Protein AF-A0AAE4RHX4-F1 (afdb_monomer_lite)

Organism: Mycobacterium intracellulare (NCBI:txid1767)

Structure (mmCIF, N/CA/C/O backbone):
data_AF-A0AAE4RHX4-F1
#
_entry.id   AF-A0AAE4RHX4-F1
#
loop_
_atom_site.group_PDB
_atom_site.id
_atom_site.type_symbol
_atom_site.label_atom_id
_atom_site.label_alt_id
_atom_site.label_comp_id
_atom_site.label_asym_id
_atom_site.label_entity_id
_atom_site.label_seq_id
_atom_site.pdbx_PDB_ins_code
_atom_site.Cartn_x
_atom_site.Cartn_y
_atom_site.Cartn_z
_atom_site.occupancy
_atom_site.B_iso_or_equiv
_atom_site.auth_seq_id
_atom_site.auth_comp_id
_atom_site.auth_asym_id
_atom_site.auth_atom_id
_atom_site.pdbx_PDB_model_num
ATOM 1 N N . MET A 1 1 ? 10.455 -14.412 -12.550 1.00 89.88 1 MET A N 1
ATOM 2 C CA . MET A 1 1 ? 9.022 -14.487 -12.821 1.00 89.88 1 MET A CA 1
ATOM 3 C C . MET A 1 1 ? 8.849 -15.825 -13.467 1.00 89.88 1 MET A C 1
ATOM 5 O O . MET A 1 1 ? 9.542 -16.100 -14.440 1.00 89.88 1 MET A O 1
ATOM 9 N N . ASP A 1 2 ? 8.057 -16.692 -12.857 1.00 90.12 2 ASP A N 1
ATOM 10 C CA . ASP A 1 2 ? 7.826 -18.025 -13.398 1.00 90.12 2 ASP A CA 1
ATOM 11 C C . ASP A 1 2 ? 6.812 -17.895 -14.544 1.00 90.12 2 ASP A C 1
ATOM 13 O O . ASP A 1 2 ? 5.602 -17.894 -14.331 1.00 90.12 2 ASP A O 1
ATOM 17 N N . VAL A 1 3 ? 7.331 -17.620 -15.746 1.00 91.56 3 VAL A N 1
ATOM 18 C CA . VAL A 1 3 ? 6.532 -17.318 -16.946 1.00 91.56 3 VAL A CA 1
ATOM 19 C C . VAL A 1 3 ? 5.638 -18.505 -17.301 1.00 91.56 3 VAL A C 1
ATOM 21 O O . VAL A 1 3 ? 4.503 -18.311 -17.720 1.00 91.56 3 VAL A O 1
ATOM 24 N N . ASP A 1 4 ? 6.117 -19.728 -17.091 1.00 91.25 4 ASP A N 1
ATOM 25 C CA . ASP A 1 4 ? 5.349 -20.928 -17.406 1.00 91.25 4 ASP A CA 1
ATOM 26 C C . ASP A 1 4 ? 4.171 -21.099 -16.443 1.00 91.25 4 ASP A C 1
ATOM 28 O O . ASP A 1 4 ? 3.058 -21.346 -16.899 1.00 91.25 4 ASP A O 1
ATOM 32 N N . LYS A 1 5 ? 4.355 -20.841 -15.139 1.00 90.31 5 LYS A N 1
ATOM 33 C CA . LYS A 1 5 ? 3.232 -20.850 -14.182 1.00 90.31 5 LYS A CA 1
ATOM 34 C C . LYS A 1 5 ? 2.193 -19.761 -14.434 1.00 90.31 5 LYS A C 1
ATOM 36 O O . LYS A 1 5 ? 1.022 -19.969 -14.143 1.00 90.31 5 LYS A O 1
ATOM 41 N N . LEU A 1 6 ? 2.611 -18.594 -14.924 1.00 94.00 6 LEU A N 1
ATOM 42 C CA . LEU A 1 6 ? 1.705 -17.464 -15.152 1.00 94.00 6 LEU A CA 1
ATOM 43 C C . LEU A 1 6 ? 1.004 -17.503 -16.515 1.00 94.00 6 LEU A C 1
ATOM 45 O O . LEU A 1 6 ? 0.088 -16.711 -16.730 1.00 94.00 6 LEU A O 1
ATOM 49 N N . ARG A 1 7 ? 1.414 -18.394 -17.426 1.00 93.12 7 ARG A N 1
ATOM 50 C CA . ARG A 1 7 ? 0.846 -18.488 -18.778 1.00 93.12 7 ARG A CA 1
ATOM 51 C C . ARG A 1 7 ? -0.637 -18.842 -18.772 1.00 93.12 7 ARG A C 1
ATOM 53 O O . ARG A 1 7 ? -1.387 -18.258 -19.544 1.00 93.12 7 ARG A O 1
ATOM 60 N N . ASP A 1 8 ? -1.029 -19.721 -17.857 1.00 92.62 8 ASP A N 1
ATOM 61 C CA . ASP A 1 8 ? -2.404 -20.198 -17.695 1.00 92.62 8 ASP A CA 1
ATOM 62 C C . ASP A 1 8 ? -3.057 -19.626 -16.422 1.00 92.62 8 ASP A C 1
ATOM 64 O O . ASP A 1 8 ? -3.921 -20.258 -15.811 1.00 92.62 8 ASP A O 1
ATOM 68 N N . SER A 1 9 ? -2.614 -18.442 -15.973 1.00 94.19 9 SER A N 1
ATOM 69 C CA . SER A 1 9 ? -3.190 -17.789 -14.793 1.00 94.19 9 SER A CA 1
ATOM 70 C C . SER A 1 9 ? -4.689 -17.514 -15.002 1.00 94.19 9 SER A C 1
ATOM 72 O O . SER A 1 9 ? -5.062 -16.924 -16.014 1.00 94.19 9 SER A O 1
ATOM 74 N N . PRO A 1 10 ? -5.570 -17.873 -14.050 1.00 92.75 10 PRO A N 1
ATOM 75 C CA . PRO A 1 10 ? -7.007 -17.610 -14.161 1.00 92.75 10 PRO A CA 1
ATOM 76 C C . PRO A 1 10 ? -7.404 -16.178 -13.764 1.00 92.75 10 PRO A C 1
ATOM 78 O O . PRO A 1 10 ? -8.591 -15.862 -13.747 1.00 92.75 10 PRO A O 1
ATOM 81 N N . ILE A 1 11 ? -6.438 -15.350 -13.353 1.00 94.38 11 ILE A N 1
ATOM 82 C CA . ILE A 1 11 ? -6.654 -14.016 -12.764 1.00 94.38 11 ILE A CA 1
ATOM 83 C C . ILE A 1 11 ? -5.756 -12.947 -13.403 1.00 94.38 11 ILE A C 1
ATOM 85 O O . ILE A 1 11 ? -5.398 -11.941 -12.782 1.00 94.38 11 ILE A O 1
ATOM 89 N N . GLY A 1 12 ? -5.314 -13.189 -14.631 1.00 96.19 12 GLY A N 1
ATOM 90 C CA . GLY A 1 12 ? -4.501 -12.263 -15.401 1.00 96.19 12 GLY A CA 1
ATOM 91 C C . GLY A 1 12 ? -3.768 -12.956 -16.533 1.00 96.19 12 GLY A C 1
ATOM 92 O O . GLY A 1 12 ? -3.877 -14.159 -16.740 1.00 96.19 12 GLY A O 1
ATOM 93 N N . GLN A 1 13 ? -2.991 -12.178 -17.270 1.00 97.38 13 GLN A N 1
ATOM 94 C CA . GLN A 1 13 ? -2.371 -12.628 -18.507 1.00 97.38 13 GLN A CA 1
ATOM 95 C C . GLN A 1 13 ? -0.949 -12.105 -18.650 1.00 97.38 13 GLN A C 1
ATOM 97 O O . GLN A 1 13 ? -0.607 -11.010 -18.196 1.00 97.38 13 GLN A O 1
ATOM 102 N N . LEU A 1 14 ? -0.122 -12.883 -19.341 1.00 97.88 14 LEU A N 1
ATOM 103 C CA . LEU A 1 14 ? 1.190 -12.436 -19.776 1.00 97.88 14 LEU A CA 1
ATOM 104 C C . LEU A 1 14 ? 1.073 -11.650 -21.078 1.00 97.88 14 LEU A C 1
ATOM 106 O O . LEU A 1 14 ? 0.465 -12.104 -22.044 1.00 97.88 14 LEU A O 1
ATOM 110 N N . VAL A 1 15 ? 1.712 -10.486 -21.117 1.00 97.50 15 VAL A N 1
ATOM 111 C CA . VAL A 1 15 ? 1.808 -9.650 -22.313 1.00 97.50 15 VAL A CA 1
ATOM 112 C C . VAL A 1 15 ? 3.273 -9.501 -22.714 1.00 97.50 15 VAL A C 1
ATOM 114 O O . VAL A 1 15 ? 4.114 -9.270 -21.840 1.00 97.50 15 VAL A O 1
ATOM 117 N N . PRO A 1 16 ? 3.615 -9.643 -24.006 1.00 96.94 16 PRO A N 1
ATOM 118 C CA . PRO A 1 16 ? 4.981 -9.435 -24.455 1.00 96.94 16 PRO A CA 1
ATOM 119 C C . PRO A 1 16 ? 5.375 -7.966 -24.273 1.00 96.94 16 PRO A C 1
ATOM 121 O O . PRO A 1 16 ? 4.577 -7.055 -24.515 1.00 96.94 16 PRO A O 1
ATOM 124 N N . ILE A 1 17 ? 6.614 -7.750 -23.848 1.00 96.38 17 ILE A N 1
ATOM 125 C CA . ILE A 1 17 ? 7.248 -6.441 -23.729 1.00 96.38 17 ILE A CA 1
ATOM 126 C C . ILE A 1 17 ? 8.641 -6.489 -24.345 1.00 96.38 17 ILE A C 1
ATOM 128 O O . ILE A 1 17 ? 9.333 -7.503 -24.266 1.00 96.38 17 ILE A O 1
ATOM 132 N N . SER A 1 18 ? 9.064 -5.361 -24.897 1.00 95.69 18 SER A N 1
ATOM 133 C CA . SER A 1 18 ? 10.407 -5.176 -25.429 1.00 95.69 18 SER A CA 1
ATOM 134 C C . SER A 1 18 ? 10.950 -3.820 -25.001 1.00 95.69 18 SER A C 1
ATOM 136 O O . SER A 1 18 ? 10.191 -2.861 -24.837 1.00 95.69 18 SER A O 1
ATOM 138 N N . GLY A 1 19 ? 12.263 -3.710 -24.852 1.00 93.31 19 GLY A N 1
ATOM 139 C CA . GLY A 1 19 ? 12.897 -2.435 -24.546 1.00 93.31 19 GLY A CA 1
ATOM 140 C C . GLY A 1 19 ? 14.410 -2.533 -24.472 1.00 93.31 19 GLY A C 1
ATOM 141 O O . GLY A 1 19 ? 14.994 -3.579 -24.729 1.00 93.31 19 GLY A O 1
ATOM 142 N N . TYR A 1 20 ? 15.045 -1.431 -24.085 1.00 92.69 20 TYR A N 1
ATOM 143 C CA . TYR A 1 20 ? 16.495 -1.345 -23.954 1.00 92.69 20 TYR A CA 1
ATOM 144 C C . TYR A 1 20 ? 16.899 -1.300 -22.481 1.00 92.69 20 TYR A C 1
ATOM 146 O O . TYR A 1 20 ? 16.402 -0.458 -21.731 1.00 92.69 20 TYR A O 1
ATOM 154 N N . ASP A 1 21 ? 17.805 -2.185 -22.068 1.00 89.75 21 ASP A N 1
ATOM 155 C CA . ASP A 1 21 ? 18.412 -2.156 -20.740 1.00 89.75 21 ASP A CA 1
ATOM 156 C C . ASP A 1 21 ? 19.727 -1.357 -20.788 1.00 89.75 21 ASP A C 1
ATOM 158 O O . ASP A 1 21 ? 20.749 -1.865 -21.269 1.00 89.75 21 ASP A O 1
ATOM 162 N N . PRO A 1 22 ? 19.756 -0.110 -20.279 1.00 88.19 22 PRO A N 1
ATOM 163 C CA . PRO A 1 22 ? 20.948 0.730 -20.350 1.00 88.19 22 PRO A CA 1
ATOM 164 C C . PRO A 1 22 ? 22.110 0.201 -19.500 1.00 88.19 22 PRO A C 1
ATOM 166 O O . PRO A 1 22 ? 23.256 0.562 -19.764 1.00 88.19 22 PRO A O 1
ATOM 169 N N . ARG A 1 23 ? 21.846 -0.667 -18.512 1.00 88.06 23 ARG A N 1
ATOM 170 C CA . ARG A 1 23 ? 22.878 -1.240 -17.631 1.00 88.06 23 ARG A CA 1
ATOM 171 C C . ARG A 1 23 ? 23.754 -2.239 -18.381 1.00 88.06 23 ARG A C 1
ATOM 173 O O . ARG A 1 23 ? 24.957 -2.296 -18.146 1.00 88.06 23 ARG A O 1
ATOM 180 N N . PHE A 1 24 ? 23.151 -2.984 -19.308 1.00 89.25 24 PHE A N 1
ATOM 181 C CA . PHE A 1 24 ? 23.820 -4.006 -20.123 1.00 89.25 24 PHE A CA 1
ATOM 182 C C . PHE A 1 24 ? 23.983 -3.609 -21.594 1.00 89.25 24 PHE A C 1
ATOM 184 O O . PHE A 1 24 ? 24.623 -4.334 -22.349 1.00 89.25 24 PHE A O 1
ATOM 191 N N . LYS A 1 25 ? 23.460 -2.440 -21.986 1.00 91.88 25 LYS A N 1
ATOM 192 C CA . LYS A 1 25 ? 23.485 -1.903 -23.354 1.00 91.88 25 LYS A CA 1
ATOM 193 C C . LYS A 1 25 ? 22.887 -2.857 -24.392 1.00 91.88 25 LYS A C 1
ATOM 195 O O . LYS A 1 25 ? 23.428 -3.021 -25.483 1.00 91.88 25 LYS A O 1
ATOM 200 N N . GLU A 1 26 ? 21.768 -3.484 -24.050 1.00 93.19 26 GLU A N 1
ATOM 201 C CA . GLU A 1 26 ? 21.142 -4.521 -24.870 1.00 93.19 26 GLU A CA 1
ATOM 202 C C . GLU A 1 26 ? 19.629 -4.344 -24.974 1.00 93.19 26 GLU A C 1
ATOM 204 O O . GLU A 1 26 ? 18.990 -3.779 -24.086 1.00 93.19 26 GLU A O 1
ATOM 209 N N . GLN A 1 27 ? 19.058 -4.841 -26.072 1.00 94.81 27 GLN A N 1
ATOM 210 C CA . GLN A 1 27 ? 17.613 -5.012 -26.181 1.00 94.81 27 GLN A CA 1
ATOM 211 C C . GLN A 1 27 ? 17.192 -6.246 -25.379 1.00 94.81 27 GLN A C 1
ATOM 213 O O . GLN A 1 27 ? 17.928 -7.232 -25.311 1.00 94.81 27 GLN A O 1
ATOM 218 N N . TYR A 1 28 ? 16.003 -6.195 -24.796 1.00 93.75 28 TYR A N 1
ATOM 219 C CA . TYR A 1 28 ? 15.353 -7.342 -24.186 1.00 93.75 28 TYR A CA 1
ATOM 220 C C . TYR A 1 28 ? 13.983 -7.556 -24.820 1.00 93.75 28 TYR A C 1
ATOM 222 O O . TYR A 1 28 ? 13.270 -6.595 -25.102 1.00 93.75 28 TYR A O 1
ATOM 230 N N . ASP A 1 29 ? 13.611 -8.826 -24.937 1.00 95.44 29 ASP A N 1
ATOM 231 C CA . ASP A 1 29 ? 12.248 -9.286 -25.168 1.00 95.44 29 ASP A CA 1
ATOM 232 C C . ASP A 1 29 ? 11.856 -10.157 -23.974 1.00 95.44 29 ASP A C 1
ATOM 234 O O . ASP A 1 29 ? 12.591 -11.069 -23.578 1.00 95.44 29 ASP A O 1
ATOM 238 N N . TYR A 1 30 ? 10.734 -9.839 -23.337 1.00 95.69 30 TYR A N 1
ATOM 239 C CA . TYR A 1 30 ? 10.270 -10.549 -22.150 1.00 95.69 30 TYR A CA 1
ATOM 240 C C . TYR A 1 30 ? 8.748 -10.456 -22.006 1.00 95.69 30 TYR A C 1
ATOM 242 O O . TYR A 1 30 ? 8.052 -10.006 -22.913 1.00 95.69 30 TYR A O 1
ATOM 250 N N . PHE A 1 31 ? 8.219 -10.880 -20.859 1.00 97.06 31 PHE A N 1
ATOM 251 C CA . PHE A 1 31 ? 6.802 -10.761 -20.535 1.00 97.06 31 PHE A CA 1
ATOM 252 C C . PHE A 1 31 ? 6.595 -9.867 -19.314 1.00 97.06 31 PHE A C 1
ATOM 254 O O . PHE A 1 31 ? 7.405 -9.862 -18.387 1.00 97.06 31 PHE A O 1
ATOM 261 N N . ALA A 1 32 ? 5.482 -9.144 -19.312 1.00 97.75 32 ALA A N 1
ATOM 262 C CA . ALA A 1 32 ? 4.896 -8.514 -18.138 1.00 97.75 32 ALA A CA 1
ATOM 263 C C . ALA A 1 32 ? 3.597 -9.236 -17.773 1.00 97.75 32 ALA A C 1
ATOM 265 O O . ALA A 1 32 ? 2.929 -9.784 -18.648 1.00 97.75 32 ALA A O 1
ATOM 266 N N . TYR A 1 33 ? 3.224 -9.223 -16.499 1.00 98.38 33 TYR A N 1
ATOM 267 C CA . TYR A 1 33 ? 1.948 -9.755 -16.039 1.00 98.38 33 TYR A CA 1
ATOM 268 C C . TYR A 1 33 ? 0.929 -8.626 -15.880 1.00 98.38 33 TYR A C 1
ATOM 270 O O . TYR A 1 33 ? 1.203 -7.622 -15.221 1.00 98.38 33 TYR A O 1
ATOM 278 N N . VAL A 1 34 ? -0.248 -8.794 -16.476 1.00 98.38 34 VAL A N 1
ATOM 279 C CA . VAL A 1 34 ? -1.379 -7.872 -16.365 1.00 98.38 34 VAL A CA 1
ATOM 280 C C . VAL A 1 34 ? -2.500 -8.588 -15.618 1.00 98.38 34 VAL A C 1
ATOM 282 O O . VAL A 1 34 ? -3.065 -9.527 -16.179 1.00 98.38 34 VAL A O 1
ATOM 285 N N . PRO A 1 35 ? -2.811 -8.198 -14.369 1.00 97.94 35 PRO A N 1
ATOM 286 C CA . PRO A 1 35 ? -3.887 -8.832 -13.623 1.00 97.94 35 PRO A CA 1
ATOM 287 C C . PRO A 1 35 ? -5.245 -8.479 -14.231 1.00 97.94 35 PRO A C 1
ATOM 289 O O . PRO A 1 35 ? -5.450 -7.358 -14.711 1.00 97.94 35 PRO A O 1
ATOM 292 N N . ASP A 1 36 ? -6.184 -9.415 -14.151 1.00 97.25 36 ASP A N 1
ATOM 293 C CA . ASP A 1 36 ? -7.578 -9.132 -14.469 1.00 97.25 36 ASP A CA 1
ATOM 294 C C . ASP A 1 36 ? -8.164 -8.135 -13.465 1.00 97.25 36 ASP A C 1
ATOM 296 O O . ASP A 1 36 ? -7.622 -7.889 -12.383 1.00 97.25 36 ASP A O 1
ATOM 300 N N . ARG A 1 37 ? -9.296 -7.525 -13.820 1.00 96.44 37 ARG A N 1
ATOM 301 C CA . ARG A 1 37 ? -10.033 -6.676 -12.878 1.00 96.44 37 ARG A CA 1
ATOM 302 C C . ARG A 1 37 ? -10.529 -7.529 -11.714 1.00 96.44 37 ARG A C 1
ATOM 304 O O . ARG A 1 37 ? -11.021 -8.636 -11.927 1.00 96.44 37 ARG A O 1
ATOM 311 N N . LEU A 1 38 ? -10.469 -6.977 -10.502 1.00 95.25 38 LEU A N 1
ATOM 312 C CA . LEU A 1 38 ? -11.040 -7.635 -9.331 1.00 95.25 38 LEU A CA 1
ATOM 313 C C . LEU A 1 38 ? -12.528 -7.942 -9.575 1.00 95.25 38 LEU A C 1
ATOM 315 O O . LEU A 1 38 ? -13.273 -7.056 -10.014 1.00 95.25 38 LEU A O 1
ATOM 319 N N . PRO A 1 39 ? -12.977 -9.180 -9.320 1.00 91.94 39 PRO A N 1
ATOM 320 C CA . PRO A 1 39 ? -14.330 -9.585 -9.654 1.00 91.94 39 PRO A CA 1
ATOM 321 C C . PRO A 1 39 ? -15.342 -8.970 -8.681 1.00 91.94 39 PRO A C 1
ATOM 323 O O . PRO A 1 39 ? -15.048 -8.711 -7.513 1.00 91.94 39 PRO A O 1
ATOM 326 N N . ALA A 1 40 ? -16.578 -8.791 -9.151 1.00 88.06 40 ALA A N 1
ATOM 327 C CA . ALA A 1 40 ? -17.688 -8.320 -8.317 1.00 88.06 40 ALA A CA 1
ATOM 328 C C . ALA A 1 40 ? -18.141 -9.357 -7.268 1.00 88.06 40 ALA A C 1
ATOM 330 O O . ALA A 1 40 ? -18.877 -9.030 -6.341 1.00 88.06 40 ALA A O 1
ATOM 331 N N . LYS A 1 41 ? -17.736 -10.622 -7.430 1.00 87.31 41 LYS A N 1
ATOM 332 C CA . LYS A 1 41 ? -17.993 -11.723 -6.498 1.00 87.31 41 LYS A CA 1
ATOM 333 C C . LYS A 1 41 ? -16.727 -12.558 -6.358 1.00 87.31 41 LYS A C 1
ATOM 335 O O . LYS A 1 41 ? -16.080 -12.852 -7.358 1.00 87.31 41 LYS A O 1
ATOM 340 N N . LEU A 1 42 ? -16.413 -12.968 -5.134 1.00 88.12 42 LEU A N 1
ATOM 341 C CA . LEU A 1 42 ? -15.318 -13.887 -4.834 1.00 88.12 42 LEU A CA 1
ATOM 342 C C . LEU A 1 42 ? -15.900 -15.143 -4.194 1.00 88.12 42 LEU A C 1
ATOM 344 O O . LEU A 1 42 ? -16.591 -15.057 -3.182 1.00 88.12 42 LEU A O 1
ATOM 348 N N . SER A 1 43 ? -15.634 -16.296 -4.800 1.00 88.38 43 SER A N 1
ATOM 349 C CA . SER A 1 43 ? -15.980 -17.597 -4.232 1.00 88.38 43 SER A CA 1
ATOM 350 C C . SER A 1 43 ? -14.767 -18.134 -3.488 1.00 88.38 43 SER A C 1
ATOM 352 O O . SER A 1 43 ? -13.779 -18.511 -4.113 1.00 88.38 43 SER A O 1
ATOM 354 N N . LEU A 1 44 ? -14.841 -18.135 -2.160 1.00 92.62 44 LEU A N 1
ATOM 355 C CA . LEU A 1 44 ? -13.802 -18.668 -1.281 1.00 92.62 44 LEU A CA 1
ATOM 356 C C . LEU A 1 44 ? -14.298 -19.946 -0.602 1.00 92.62 44 LEU A C 1
ATOM 358 O O . LEU A 1 44 ? -15.504 -20.184 -0.506 1.00 92.62 44 LEU A O 1
ATOM 362 N N . ASP A 1 45 ? -13.370 -20.777 -0.138 1.00 95.62 45 ASP A N 1
ATOM 363 C CA . ASP A 1 45 ? -13.727 -21.959 0.639 1.00 95.62 45 ASP A CA 1
ATOM 364 C C . ASP A 1 45 ? -14.250 -21.591 2.041 1.00 95.62 45 ASP A C 1
ATOM 366 O O . ASP A 1 45 ? -14.046 -20.488 2.560 1.00 95.62 45 ASP A O 1
ATOM 370 N N . ALA A 1 46 ? -14.956 -22.533 2.669 1.00 96.06 46 ALA A N 1
ATOM 371 C CA . ALA A 1 46 ? -15.533 -22.325 3.995 1.00 96.06 46 ALA A CA 1
ATOM 372 C C . ALA A 1 46 ? -14.459 -22.040 5.062 1.00 96.06 46 ALA A C 1
ATOM 374 O O . ALA A 1 46 ? -14.695 -21.248 5.972 1.00 96.06 46 ALA A O 1
ATOM 375 N N . SER A 1 47 ? -13.269 -22.639 4.940 1.00 96.88 47 SER A N 1
ATOM 376 C CA . SER A 1 47 ? -12.140 -22.383 5.843 1.00 96.88 47 SER A CA 1
ATOM 377 C C . SER A 1 47 ? -11.673 -20.928 5.801 1.00 96.88 47 SER A C 1
ATOM 379 O O . SER A 1 47 ? -11.393 -20.344 6.845 1.00 96.88 47 SER A O 1
ATOM 381 N N . THR A 1 48 ? -11.651 -20.319 4.619 1.00 96.19 48 THR A N 1
ATOM 382 C CA . THR A 1 48 ? -11.273 -18.921 4.422 1.00 96.19 48 THR A CA 1
ATOM 383 C C . THR A 1 48 ? -12.320 -18.004 5.035 1.00 96.19 48 THR A C 1
ATOM 385 O O . THR A 1 48 ? -11.969 -17.061 5.740 1.00 96.19 48 THR A O 1
ATOM 388 N N . TYR A 1 49 ? -13.611 -18.299 4.850 1.00 95.75 49 TYR A N 1
ATOM 389 C CA . TYR A 1 49 ? -14.670 -17.545 5.525 1.00 95.75 49 TYR A CA 1
ATOM 390 C C . TYR A 1 49 ? -14.595 -17.665 7.051 1.00 95.75 49 TYR A C 1
ATOM 392 O O . TYR A 1 49 ? -14.776 -16.660 7.734 1.00 95.75 49 TYR A O 1
ATOM 400 N N . ASN A 1 50 ? -14.267 -18.841 7.595 1.00 96.94 50 ASN A N 1
ATOM 401 C CA . ASN A 1 50 ? -14.056 -19.003 9.036 1.00 96.94 50 ASN A CA 1
ATOM 402 C C . ASN A 1 50 ? -12.903 -18.119 9.539 1.00 96.94 50 ASN A C 1
ATOM 404 O O . ASN A 1 50 ? -13.081 -17.385 10.509 1.00 96.94 50 ASN A O 1
ATOM 408 N N . ALA A 1 51 ? -11.764 -18.105 8.838 1.00 96.94 51 ALA A N 1
ATOM 409 C CA . ALA A 1 51 ? -10.639 -17.230 9.174 1.00 96.94 51 ALA A CA 1
ATOM 410 C C . ALA A 1 51 ? -11.017 -15.739 9.104 1.00 96.94 51 ALA A C 1
ATOM 412 O O . ALA A 1 51 ? -10.621 -14.953 9.962 1.00 96.94 51 ALA A O 1
ATOM 413 N N . VAL A 1 52 ? -11.829 -15.346 8.116 1.00 96.50 52 VAL A N 1
ATOM 414 C CA . VAL A 1 52 ? -12.354 -13.977 7.992 1.00 96.50 52 VAL A CA 1
ATOM 415 C C . VAL A 1 52 ? -13.255 -13.619 9.172 1.00 96.50 52 VAL A C 1
ATOM 417 O O . VAL A 1 52 ? -13.108 -12.537 9.730 1.00 96.50 52 VAL A O 1
ATOM 420 N N . VAL A 1 53 ? -14.154 -14.513 9.592 1.00 96.62 53 VAL A N 1
ATOM 421 C CA . VAL A 1 53 ? -15.024 -14.288 10.758 1.00 96.62 53 VAL A CA 1
ATOM 422 C C . VAL A 1 53 ? -14.197 -14.117 12.034 1.00 96.62 53 VAL A C 1
ATOM 424 O O . VAL A 1 53 ? -14.440 -13.184 12.802 1.00 96.62 53 VAL A O 1
ATOM 427 N N . GLU A 1 54 ? -13.198 -14.972 12.251 1.00 97.69 54 GLU A N 1
ATOM 428 C CA . GLU A 1 54 ? -12.306 -14.881 13.410 1.00 97.69 54 GLU A CA 1
ATOM 429 C C . GLU A 1 54 ? -11.496 -13.579 13.412 1.00 97.69 54 GLU A C 1
ATOM 431 O O . GLU A 1 54 ? -11.429 -12.897 14.440 1.00 97.69 54 GLU A O 1
ATOM 436 N N . ALA A 1 55 ? -10.937 -13.202 12.258 1.00 95.94 55 ALA A N 1
ATOM 437 C CA . ALA A 1 55 ? -10.181 -11.967 12.088 1.00 95.94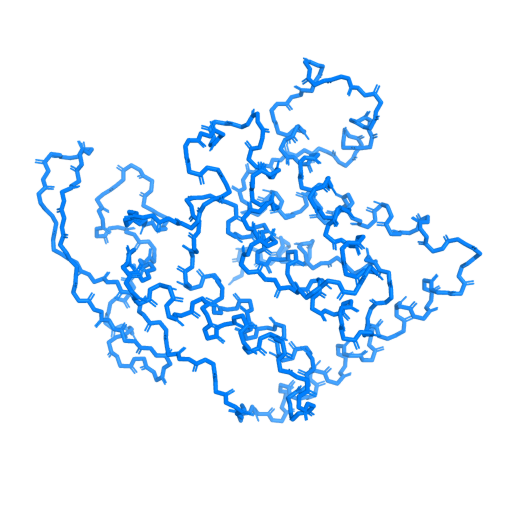 55 ALA A CA 1
ATOM 438 C C . ALA A 1 55 ? -11.056 -10.727 12.326 1.00 95.94 55 ALA A C 1
ATOM 440 O O . ALA A 1 55 ? -10.660 -9.847 13.091 1.00 95.94 55 ALA A O 1
ATOM 441 N N . SER A 1 56 ? -12.270 -10.685 11.763 1.00 95.56 56 SER A N 1
ATOM 442 C CA . SER A 1 56 ? -13.227 -9.595 11.993 1.00 95.56 56 SER A CA 1
ATOM 443 C C . SER A 1 56 ? -13.594 -9.473 13.468 1.00 95.56 56 SER A C 1
ATOM 445 O O . SER A 1 56 ? -13.593 -8.375 14.019 1.00 95.56 56 SER A O 1
ATOM 447 N N . ALA A 1 57 ? -13.855 -10.595 14.146 1.00 96.62 57 ALA A N 1
ATOM 448 C CA . ALA A 1 57 ? -14.189 -10.585 15.566 1.00 96.62 57 ALA A CA 1
ATOM 449 C C . ALA A 1 57 ? -13.008 -10.125 16.440 1.00 96.62 57 ALA A C 1
ATOM 451 O O . ALA A 1 57 ? -13.210 -9.420 17.429 1.00 96.62 57 ALA A O 1
ATOM 452 N N . ALA A 1 58 ? -11.776 -10.522 16.106 1.00 96.06 58 ALA A N 1
ATOM 453 C CA . ALA A 1 58 ? -10.577 -10.075 16.811 1.00 96.06 58 ALA A CA 1
ATOM 454 C C . ALA A 1 58 ? -10.318 -8.576 16.610 1.00 96.06 58 ALA A C 1
ATOM 456 O O . ALA A 1 58 ? -10.056 -7.871 17.585 1.00 96.06 58 ALA A O 1
ATOM 457 N N . MET A 1 59 ? -10.455 -8.094 15.373 1.00 95.38 59 MET A N 1
ATOM 458 C CA . MET A 1 59 ? -10.321 -6.683 15.024 1.00 95.38 59 MET A CA 1
ATOM 459 C C . MET A 1 59 ? -11.360 -5.827 15.753 1.00 95.38 59 MET A C 1
ATOM 461 O O . MET A 1 59 ? -10.978 -4.881 16.432 1.00 95.38 59 MET A O 1
ATOM 465 N N . ALA A 1 60 ? -12.638 -6.217 15.728 1.00 94.50 60 ALA A N 1
ATOM 466 C CA . ALA A 1 60 ? -13.702 -5.494 16.425 1.00 94.50 60 ALA A CA 1
ATOM 467 C C . ALA A 1 60 ? -13.468 -5.418 17.945 1.00 94.50 60 ALA A C 1
ATOM 469 O O . ALA A 1 60 ? -13.707 -4.384 18.564 1.00 94.50 60 ALA A O 1
ATOM 470 N N . ARG A 1 61 ? -12.952 -6.490 18.571 1.00 95.12 61 ARG A N 1
ATOM 471 C CA . ARG A 1 61 ? -12.578 -6.457 19.998 1.00 95.12 61 ARG A CA 1
ATOM 472 C C . ARG A 1 61 ? -11.425 -5.492 20.272 1.00 95.12 61 ARG A C 1
ATOM 474 O O . ARG A 1 61 ? -11.456 -4.805 21.290 1.00 95.12 61 ARG A O 1
ATOM 481 N N . ALA A 1 62 ? -10.416 -5.462 19.403 1.00 92.38 62 ALA A N 1
ATOM 482 C CA . ALA A 1 62 ? -9.274 -4.563 19.547 1.00 92.38 62 ALA A CA 1
ATOM 483 C C . ALA A 1 62 ? -9.685 -3.094 19.365 1.00 92.38 62 ALA A C 1
ATOM 485 O O . ALA A 1 62 ? -9.327 -2.255 20.192 1.00 92.38 62 ALA A O 1
ATOM 486 N N . ASP A 1 63 ? -10.485 -2.801 18.339 1.00 92.38 63 ASP A N 1
ATOM 487 C CA . ASP A 1 63 ? -10.994 -1.457 18.062 1.00 92.38 63 ASP A CA 1
ATOM 488 C C . ASP A 1 63 ? -11.906 -0.943 19.186 1.00 92.38 63 ASP A C 1
ATOM 490 O O . ASP A 1 63 ? -11.728 0.169 19.690 1.00 92.38 63 ASP A O 1
ATOM 494 N N . GLN A 1 64 ? -12.806 -1.796 19.689 1.00 93.75 64 GLN A N 1
ATOM 495 C CA . GLN A 1 64 ? -13.647 -1.459 20.836 1.00 93.75 64 GLN A CA 1
ATOM 496 C C . GLN A 1 64 ? -12.811 -1.193 22.094 1.00 93.75 64 GLN A C 1
ATOM 498 O O . GLN A 1 64 ? -13.087 -0.244 22.825 1.00 93.75 64 GLN A O 1
ATOM 503 N N . ALA A 1 65 ? -11.787 -2.007 22.365 1.00 92.88 65 ALA A N 1
ATOM 504 C CA . ALA A 1 65 ? -10.912 -1.804 23.516 1.00 92.88 65 ALA A CA 1
ATOM 505 C C . ALA A 1 65 ? -10.150 -0.471 23.430 1.00 92.88 65 ALA A C 1
ATOM 507 O O . ALA A 1 65 ? -10.040 0.230 24.435 1.00 92.88 65 ALA A O 1
ATOM 508 N N . ALA A 1 66 ? -9.672 -0.098 22.238 1.00 92.38 66 ALA A N 1
ATOM 509 C CA . ALA A 1 66 ? -9.044 1.199 22.010 1.00 92.38 66 ALA A CA 1
ATOM 510 C C . ALA A 1 66 ? -10.035 2.354 22.217 1.00 92.38 66 ALA A C 1
ATOM 512 O O . ALA A 1 66 ? -9.705 3.323 22.897 1.00 92.38 66 ALA A O 1
ATOM 513 N N . SER A 1 67 ? -11.261 2.213 21.710 1.00 91.75 67 SER A N 1
ATOM 514 C CA . SER A 1 67 ? -12.325 3.221 21.803 1.00 91.75 67 SER A CA 1
ATOM 515 C C . SER A 1 67 ? -12.824 3.478 23.231 1.00 91.75 67 SER A C 1
ATOM 517 O O . SER A 1 67 ? -13.388 4.533 23.504 1.00 91.75 67 SER A O 1
ATOM 519 N N . LEU A 1 68 ? -12.615 2.539 24.161 1.00 93.31 68 LEU A N 1
ATOM 520 C CA . LEU A 1 68 ? -12.959 2.706 25.580 1.00 93.31 68 LEU A CA 1
ATOM 521 C C . LEU A 1 68 ? -11.934 3.533 26.368 1.00 93.31 68 LEU A C 1
ATOM 523 O O . LEU A 1 68 ? -12.183 3.878 27.526 1.00 93.31 68 LEU A O 1
ATOM 527 N N . LEU A 1 69 ? -10.773 3.837 25.785 1.00 93.44 69 LEU A N 1
ATOM 528 C CA . LEU A 1 69 ? -9.783 4.674 26.447 1.00 93.44 69 LEU A CA 1
ATOM 529 C C . LEU A 1 69 ? -10.249 6.132 26.488 1.00 93.44 69 LEU A C 1
ATOM 531 O O . LEU A 1 69 ? -10.805 6.620 25.506 1.00 93.44 69 LEU A O 1
ATOM 535 N N . PRO A 1 70 ? -9.927 6.886 27.558 1.00 93.38 70 PRO A N 1
ATOM 536 C CA . PRO A 1 70 ? -10.205 8.323 27.602 1.00 93.38 70 PRO A CA 1
ATOM 537 C C . PRO A 1 70 ? -9.569 9.095 26.440 1.00 93.38 70 PRO A C 1
ATOM 539 O O . PRO A 1 70 ? -10.068 10.139 26.036 1.00 93.38 70 PRO A O 1
ATOM 542 N N . ASN A 1 71 ? -8.445 8.587 25.925 1.00 92.44 71 ASN A N 1
ATOM 543 C CA . ASN A 1 71 ? -7.773 9.125 24.755 1.00 92.44 71 ASN A CA 1
ATOM 544 C C . ASN A 1 71 ? -7.178 7.982 23.903 1.00 92.44 71 ASN A C 1
ATOM 546 O O . ASN A 1 71 ? -6.042 7.564 24.154 1.00 92.44 71 ASN A O 1
ATOM 550 N N . PRO A 1 72 ? -7.913 7.479 22.893 1.00 91.19 72 PRO A N 1
ATOM 551 C CA . PRO A 1 72 ? -7.456 6.389 22.022 1.00 91.19 72 PRO A CA 1
ATOM 552 C C . PRO A 1 72 ? -6.191 6.729 21.215 1.00 91.19 72 PRO A C 1
ATOM 554 O O . PRO A 1 72 ? -5.419 5.838 20.852 1.00 91.19 72 PRO A O 1
ATOM 557 N N . VAL A 1 73 ? -5.905 8.023 21.008 1.00 87.69 73 VAL A N 1
ATOM 558 C CA . VAL A 1 73 ? -4.692 8.497 20.316 1.00 87.69 73 VAL A CA 1
ATOM 559 C C . VAL A 1 73 ? -3.416 8.055 21.041 1.00 87.69 73 VAL A C 1
ATOM 561 O O . VAL A 1 73 ? -2.383 7.840 20.402 1.00 87.69 73 VAL A O 1
ATOM 564 N N . LEU A 1 74 ? -3.482 7.836 22.362 1.00 89.25 74 LEU A N 1
ATOM 565 C CA . LEU A 1 74 ? -2.359 7.316 23.148 1.00 89.25 74 LEU A CA 1
ATOM 566 C C . LEU A 1 74 ? -1.926 5.907 22.716 1.00 89.25 74 LEU A C 1
ATOM 568 O O . LEU A 1 74 ? -0.758 5.570 22.892 1.00 89.25 74 LEU A O 1
ATOM 572 N N . LEU A 1 75 ? -2.823 5.108 22.124 1.00 91.81 75 LEU A N 1
ATOM 573 C CA . LEU A 1 75 ? -2.476 3.827 21.498 1.00 91.81 75 LEU A CA 1
ATOM 574 C C . LEU A 1 75 ? -2.191 3.960 20.001 1.00 91.81 75 LEU A C 1
ATOM 576 O O . LEU A 1 75 ? -1.282 3.305 19.494 1.00 91.81 75 LEU A O 1
ATOM 580 N N . ALA A 1 76 ? -2.925 4.821 19.296 1.00 92.12 76 ALA A N 1
ATOM 581 C CA . ALA A 1 76 ? -2.757 5.007 17.855 1.00 92.12 76 ALA A CA 1
ATOM 582 C C . ALA A 1 76 ? -1.342 5.492 17.484 1.00 92.12 76 ALA A C 1
ATOM 584 O O . ALA A 1 76 ? -0.747 5.009 16.518 1.00 92.12 76 ALA A O 1
ATOM 585 N N . ARG A 1 77 ? -0.759 6.408 18.274 1.00 92.81 77 ARG A N 1
ATOM 586 C CA . ARG A 1 77 ? 0.596 6.940 18.033 1.00 92.81 77 ARG A CA 1
ATOM 587 C C . ARG A 1 77 ? 1.702 5.879 18.103 1.00 92.81 77 ARG A C 1
ATOM 589 O O . ARG A 1 77 ? 2.464 5.783 17.134 1.00 92.81 77 ARG A O 1
ATOM 596 N N . PRO A 1 78 ? 1.842 5.097 19.197 1.00 95.12 78 PRO A N 1
ATOM 597 C CA . PRO A 1 78 ? 2.838 4.031 19.258 1.00 95.12 78 PRO A CA 1
ATOM 598 C C . PRO A 1 78 ? 2.554 2.911 18.252 1.00 95.12 78 PRO A C 1
ATOM 600 O O . PRO A 1 78 ? 3.501 2.388 17.668 1.00 95.12 78 PRO A O 1
ATOM 603 N N . ALA A 1 79 ? 1.283 2.581 17.985 1.00 95.44 79 ALA A N 1
ATOM 604 C CA . ALA A 1 79 ? 0.928 1.606 16.957 1.00 95.44 79 ALA A CA 1
ATOM 605 C C . ALA A 1 79 ? 1.397 2.062 15.568 1.00 95.44 79 ALA A C 1
ATOM 607 O O . ALA A 1 79 ? 2.084 1.310 14.883 1.00 95.44 79 ALA A O 1
ATOM 608 N N . THR A 1 80 ? 1.128 3.307 15.174 1.00 96.44 80 THR A N 1
ATOM 609 C CA . THR A 1 80 ? 1.552 3.842 13.868 1.00 96.44 80 THR A CA 1
ATOM 610 C C . THR A 1 80 ? 3.073 3.815 13.706 1.00 96.44 80 THR A C 1
ATOM 612 O O . THR A 1 80 ? 3.575 3.432 12.653 1.00 96.44 80 THR A O 1
ATOM 615 N N . ARG A 1 81 ? 3.833 4.154 14.756 1.00 97.12 81 ARG A N 1
ATOM 616 C CA . ARG A 1 81 ? 5.308 4.115 14.725 1.00 97.12 81 ARG A CA 1
ATOM 617 C C . ARG A 1 81 ? 5.840 2.685 14.647 1.00 97.12 81 ARG A C 1
ATOM 619 O O . ARG A 1 81 ? 6.774 2.420 13.897 1.00 97.12 81 ARG A O 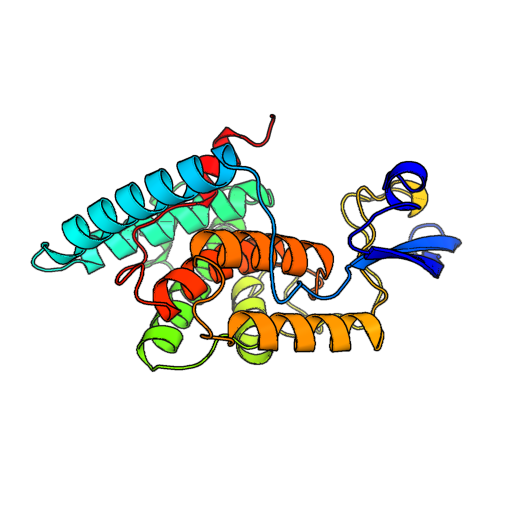1
ATOM 626 N N . ARG A 1 82 ? 5.212 1.743 15.354 1.00 97.25 82 ARG A N 1
ATOM 627 C CA . ARG A 1 82 ? 5.546 0.317 15.247 1.00 97.25 82 ARG A CA 1
ATOM 628 C C . ARG A 1 82 ? 5.264 -0.234 13.848 1.00 97.25 82 ARG A C 1
ATOM 630 O O . ARG A 1 82 ? 6.100 -0.955 13.311 1.00 97.25 82 ARG A O 1
ATOM 637 N N . GLU A 1 83 ? 4.132 0.132 13.247 1.00 97.50 83 GLU A N 1
ATOM 638 C CA . GLU A 1 83 ? 3.829 -0.197 11.850 1.00 97.50 83 GLU A CA 1
ATOM 639 C C . GLU A 1 83 ? 4.888 0.390 10.913 1.00 97.50 83 GLU A C 1
ATOM 641 O O . GLU A 1 83 ? 5.401 -0.331 10.064 1.00 97.50 83 GLU A O 1
ATOM 646 N N . ALA A 1 84 ? 5.263 1.660 11.108 1.00 97.50 84 ALA A N 1
ATOM 647 C CA . ALA A 1 84 ? 6.263 2.363 10.304 1.00 97.50 84 ALA A CA 1
ATOM 648 C C . ALA A 1 84 ? 7.646 1.694 10.341 1.00 97.50 84 ALA A C 1
ATOM 650 O O . ALA A 1 84 ? 8.316 1.596 9.311 1.00 97.50 84 ALA A O 1
ATOM 651 N N . VAL A 1 85 ? 8.070 1.204 11.509 1.00 97.69 85 VAL A N 1
ATOM 652 C CA . VAL A 1 85 ? 9.322 0.448 11.654 1.00 97.69 85 VAL A CA 1
ATOM 653 C C . VAL A 1 85 ? 9.244 -0.862 10.868 1.00 97.69 85 VAL A C 1
ATOM 655 O O . VAL A 1 85 ? 10.059 -1.087 9.974 1.00 97.69 85 VAL A O 1
ATOM 658 N N . SER A 1 86 ? 8.237 -1.699 11.130 1.00 97.44 86 SER A N 1
ATOM 659 C CA . S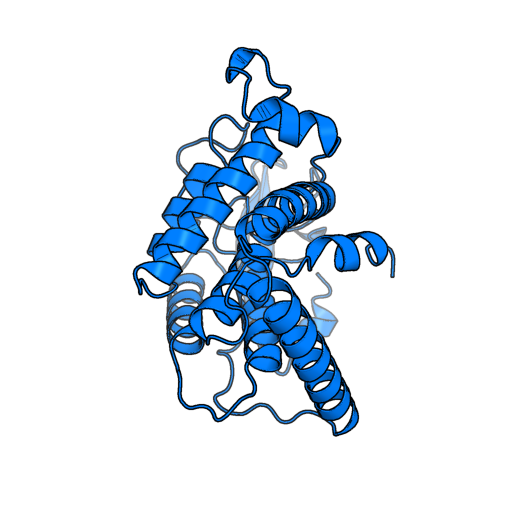ER A 1 86 ? 8.141 -3.024 10.499 1.00 97.44 86 SER A CA 1
ATOM 660 C C . SER A 1 86 ? 7.864 -2.955 8.994 1.00 97.44 86 SER A C 1
ATOM 662 O O . SER A 1 86 ? 8.426 -3.724 8.217 1.00 97.44 86 SER A O 1
ATOM 664 N N . THR A 1 87 ? 7.031 -2.013 8.543 1.00 97.12 87 THR A N 1
ATOM 665 C CA . THR A 1 87 ? 6.735 -1.832 7.112 1.00 97.12 87 THR A CA 1
ATOM 666 C C . THR A 1 87 ? 7.964 -1.367 6.337 1.00 97.12 87 THR A C 1
ATOM 668 O O . THR A 1 87 ? 8.127 -1.742 5.179 1.00 97.12 87 THR A O 1
ATOM 671 N N . SER A 1 88 ? 8.849 -0.592 6.965 1.00 95.94 88 SER A N 1
ATOM 672 C CA . SER A 1 88 ? 10.103 -0.149 6.352 1.00 95.94 88 SER A CA 1
ATOM 673 C C . SER A 1 88 ? 11.145 -1.270 6.352 1.00 95.94 88 SER A C 1
ATOM 675 O O . SER A 1 88 ? 11.823 -1.472 5.345 1.00 95.94 88 SER A O 1
ATOM 677 N N . ALA A 1 89 ? 11.199 -2.082 7.414 1.00 96.12 89 ALA A N 1
ATOM 678 C CA . ALA A 1 89 ? 12.094 -3.237 7.505 1.00 96.12 89 ALA A CA 1
ATOM 679 C C . ALA A 1 89 ? 11.801 -4.299 6.427 1.00 96.12 89 ALA A C 1
ATOM 681 O O . ALA A 1 89 ? 12.723 -4.905 5.863 1.00 96.12 89 ALA A O 1
ATOM 682 N N . LEU A 1 90 ? 10.525 -4.479 6.062 1.00 93.56 90 LEU A N 1
ATOM 683 C CA . LEU A 1 90 ? 10.113 -5.314 4.926 1.00 93.56 90 LEU A CA 1
ATOM 684 C C . LEU A 1 90 ? 10.733 -4.851 3.596 1.00 93.56 90 LEU A C 1
ATOM 686 O O . LEU A 1 90 ? 11.104 -5.695 2.778 1.00 93.56 90 LEU A O 1
ATOM 690 N N . GLU A 1 91 ? 10.925 -3.542 3.417 1.00 91.88 91 GLU A N 1
ATOM 691 C CA . GLU A 1 91 ? 11.569 -2.950 2.236 1.00 91.88 91 GLU A CA 1
ATOM 692 C C . GLU A 1 91 ? 13.101 -2.823 2.370 1.00 91.88 91 GLU A C 1
ATOM 694 O O . GLU A 1 91 ? 13.778 -2.484 1.404 1.00 91.88 91 GLU A O 1
ATOM 699 N N . GLY A 1 92 ? 13.668 -3.155 3.537 1.00 92.44 92 GLY A N 1
ATOM 700 C CA . GLY A 1 92 ? 15.112 -3.124 3.798 1.00 92.44 92 GLY A CA 1
ATOM 701 C C . GLY A 1 92 ? 15.620 -1.873 4.521 1.00 92.44 92 GLY A C 1
ATOM 702 O O . GLY A 1 92 ? 16.833 -1.736 4.680 1.00 92.44 92 GLY A O 1
ATOM 703 N N . THR A 1 93 ? 14.724 -1.006 4.995 1.00 93.50 93 THR A N 1
ATOM 704 C CA . THR A 1 93 ? 15.065 0.169 5.808 1.00 93.50 93 THR A CA 1
ATOM 705 C C . THR A 1 93 ? 14.832 -0.139 7.285 1.00 93.50 93 THR A C 1
ATOM 707 O O . THR A 1 93 ? 13.704 -0.382 7.707 1.00 93.50 93 THR A O 1
ATOM 710 N N . TYR A 1 94 ? 15.898 -0.115 8.085 1.00 95.25 94 TYR A N 1
ATOM 711 C CA . TYR A 1 94 ? 15.863 -0.506 9.497 1.00 95.25 94 TYR A CA 1
ATOM 712 C C . TYR A 1 94 ? 16.134 0.691 10.414 1.00 95.25 94 TYR A C 1
ATOM 714 O O . TYR A 1 94 ? 17.090 1.435 10.198 1.00 95.25 94 TYR A O 1
ATOM 722 N N . ALA A 1 95 ? 15.317 0.838 11.456 1.00 95.75 95 ALA A N 1
ATOM 723 C CA . ALA A 1 95 ? 15.479 1.822 12.525 1.00 95.75 95 ALA A CA 1
ATOM 724 C C . ALA A 1 95 ? 14.958 1.242 13.847 1.00 95.75 95 ALA A C 1
ATOM 726 O O . ALA A 1 95 ? 14.057 0.396 13.833 1.00 95.75 95 ALA A O 1
ATOM 727 N N . ALA A 1 96 ? 15.493 1.689 14.987 1.00 96.25 96 ALA A N 1
ATOM 728 C CA . ALA A 1 96 ? 14.922 1.321 16.276 1.00 96.25 96 ALA A CA 1
ATOM 729 C C . ALA A 1 96 ? 13.648 2.131 16.545 1.00 96.25 96 ALA A C 1
ATOM 731 O O . ALA A 1 96 ? 13.528 3.293 16.161 1.00 96.25 96 ALA A O 1
ATOM 732 N N . LEU A 1 97 ? 12.688 1.522 17.245 1.00 95.94 97 LEU A N 1
ATOM 733 C CA . LEU A 1 97 ? 11.445 2.207 17.601 1.00 95.94 97 LEU A CA 1
ATOM 734 C C . LEU A 1 97 ? 11.700 3.447 18.479 1.00 95.94 97 LEU A C 1
ATOM 736 O O . LEU A 1 97 ? 11.001 4.442 18.317 1.00 95.94 97 LEU A O 1
ATOM 740 N N . SER A 1 98 ? 12.703 3.402 19.367 1.00 96.38 98 SER A N 1
ATOM 741 C CA . SER A 1 98 ? 13.149 4.553 20.168 1.00 96.38 98 SER A CA 1
ATOM 742 C C . SER A 1 98 ? 13.558 5.730 19.289 1.00 96.38 98 SER A C 1
ATOM 744 O O . SER A 1 98 ? 13.060 6.831 19.492 1.00 96.38 98 SER A O 1
ATOM 746 N N . ASP A 1 99 ? 14.365 5.477 18.260 1.00 96.31 99 ASP A N 1
ATOM 747 C CA . ASP A 1 99 ? 14.889 6.517 17.372 1.00 96.31 99 ASP A CA 1
ATOM 748 C C . ASP A 1 99 ? 13.749 7.195 16.602 1.00 96.31 99 ASP A C 1
ATOM 750 O O . ASP A 1 99 ? 13.760 8.401 16.383 1.00 96.31 99 ASP A O 1
ATOM 754 N N . VAL A 1 100 ? 12.718 6.430 16.227 1.00 95.50 100 VAL A N 1
ATOM 755 C CA . VAL A 1 100 ? 11.521 6.962 15.558 1.00 95.50 100 VAL A CA 1
ATOM 756 C C . VAL A 1 100 ? 10.680 7.825 16.502 1.00 95.50 100 VAL A C 1
ATOM 758 O O . VAL A 1 100 ? 10.069 8.792 16.053 1.00 95.50 100 VAL A O 1
ATOM 761 N N . PHE A 1 101 ? 10.637 7.510 17.801 1.00 95.06 101 PHE A N 1
ATOM 762 C CA . PHE A 1 101 ? 10.013 8.391 18.794 1.00 95.06 101 PHE A CA 1
ATOM 763 C C . PHE A 1 101 ? 10.827 9.664 19.022 1.00 95.06 101 PHE A C 1
ATOM 765 O O . PHE A 1 101 ? 10.249 10.744 19.110 1.00 95.06 101 PHE A O 1
ATOM 772 N N . GLU A 1 102 ? 12.151 9.551 19.106 1.00 94.19 102 GLU A N 1
ATOM 773 C CA . GLU A 1 102 ? 13.051 10.697 19.267 1.00 94.19 102 GLU A CA 1
ATOM 774 C C . GLU A 1 102 ? 12.994 11.631 18.053 1.00 94.19 102 GLU A C 1
ATOM 776 O O . GLU A 1 102 ? 13.029 12.849 18.208 1.00 94.19 102 GLU A O 1
ATOM 781 N N . ALA A 1 103 ? 12.785 11.081 16.854 1.00 92.94 103 ALA A N 1
ATOM 782 C CA . ALA A 1 103 ? 12.705 11.825 15.601 1.00 92.94 103 ALA A CA 1
ATOM 783 C C . ALA A 1 103 ? 11.557 12.851 15.508 1.00 92.94 103 ALA A C 1
ATOM 785 O O . ALA A 1 103 ? 11.569 13.685 14.594 1.00 92.94 103 ALA A O 1
ATOM 786 N N . ASP A 1 104 ? 10.579 12.802 16.422 1.00 87.94 104 ASP A N 1
ATOM 787 C CA . ASP A 1 104 ? 9.544 13.834 16.579 1.00 87.94 104 ASP A CA 1
ATOM 788 C C . ASP A 1 104 ? 10.117 15.156 17.137 1.00 87.94 104 ASP A C 1
ATOM 790 O O . ASP A 1 104 ? 9.494 16.206 16.980 1.00 87.94 104 ASP A O 1
ATOM 794 N N . PHE A 1 105 ? 11.288 15.111 17.782 1.00 91.25 105 PHE A N 1
ATOM 795 C CA . PHE A 1 105 ? 11.929 16.240 18.470 1.00 91.25 105 PHE A CA 1
ATOM 796 C C . PHE A 1 105 ? 13.232 16.710 17.813 1.00 91.25 105 PHE A C 1
ATOM 798 O O . PHE A 1 105 ? 13.870 17.619 18.336 1.00 91.25 105 PHE A O 1
ATOM 805 N N . LEU A 1 106 ? 13.624 16.083 16.702 1.00 90.69 106 LEU A N 1
ATOM 806 C CA . LEU A 1 106 ? 14.884 16.329 16.004 1.00 90.69 106 LEU A CA 1
ATOM 807 C C . LEU A 1 106 ? 14.649 16.961 14.631 1.00 90.69 106 LEU A C 1
ATOM 809 O O . LEU A 1 106 ? 13.702 16.606 13.907 1.00 90.69 106 LEU A O 1
ATOM 813 N N . ASP A 1 107 ? 15.563 17.842 14.241 1.00 87.94 107 ASP A N 1
ATOM 814 C CA . ASP A 1 107 ? 15.594 18.422 12.906 1.00 87.94 107 ASP A CA 1
ATOM 815 C C . ASP A 1 107 ? 16.024 17.386 11.853 1.00 87.94 107 ASP A C 1
ATOM 817 O O . ASP A 1 107 ? 16.452 16.267 12.143 1.00 87.94 107 ASP A O 1
ATOM 821 N N . ALA A 1 108 ? 15.799 17.696 10.574 1.00 81.69 108 ALA A N 1
ATOM 822 C CA . ALA A 1 108 ? 16.010 16.726 9.497 1.00 81.69 108 ALA A CA 1
ATOM 823 C C . ALA A 1 108 ? 17.484 16.345 9.285 1.00 81.69 108 ALA A C 1
ATOM 825 O O . ALA A 1 108 ? 17.752 15.227 8.854 1.00 81.69 108 ALA A O 1
ATOM 826 N N . ASP A 1 109 ? 18.410 17.250 9.580 1.00 88.38 109 ASP A N 1
ATOM 827 C CA . ASP A 1 109 ? 19.858 17.056 9.492 1.00 88.38 109 ASP A CA 1
ATOM 828 C C . ASP A 1 109 ? 20.441 16.263 10.672 1.00 88.38 109 ASP A C 1
ATOM 830 O O . ASP A 1 109 ? 21.530 15.704 10.550 1.00 88.38 109 ASP A O 1
ATOM 834 N N . GLU A 1 110 ? 19.700 16.143 11.775 1.00 91.00 110 GLU A N 1
ATOM 835 C CA . GLU A 1 110 ? 20.077 15.326 12.935 1.00 91.00 110 GLU A CA 1
ATOM 836 C C . GLU A 1 110 ? 19.714 13.841 12.765 1.00 91.00 110 GLU A C 1
ATOM 838 O O . GLU A 1 110 ? 20.194 12.983 13.508 1.00 91.00 110 GLU A O 1
ATOM 843 N N . LEU A 1 111 ? 18.870 13.510 11.783 1.00 91.88 111 LEU A N 1
ATOM 844 C CA . LEU A 1 111 ? 18.417 12.143 11.558 1.00 91.88 111 LEU A CA 1
ATOM 845 C C . LEU A 1 111 ? 19.325 11.359 10.620 1.00 91.88 111 LEU A C 1
ATOM 847 O O . LEU A 1 111 ? 19.775 11.836 9.579 1.00 91.88 111 LEU A O 1
ATOM 851 N N . THR A 1 112 ? 19.472 10.069 10.917 1.00 94.31 112 THR A N 1
ATOM 852 C CA . THR A 1 112 ? 19.979 9.122 9.921 1.00 94.31 112 THR A CA 1
ATOM 853 C C . THR A 1 112 ? 18.994 8.995 8.756 1.00 94.31 112 THR A C 1
ATOM 855 O O . THR A 1 112 ? 17.784 9.177 8.921 1.00 94.31 112 THR A O 1
ATOM 858 N N . SER A 1 113 ? 19.491 8.615 7.576 1.00 93.88 113 SER A N 1
ATOM 859 C CA . SER A 1 113 ? 18.643 8.392 6.398 1.00 93.88 113 SER A CA 1
ATOM 860 C C . SER A 1 113 ? 17.531 7.373 6.671 1.00 93.88 113 SER A C 1
ATOM 862 O O . SER A 1 113 ? 16.383 7.611 6.310 1.00 93.88 113 SER A O 1
ATOM 864 N N . SER A 1 114 ? 17.843 6.284 7.383 1.00 95.75 114 SER A N 1
ATOM 865 C CA . SER A 1 114 ? 16.867 5.247 7.732 1.00 95.75 114 SER A CA 1
ATOM 866 C C . SER A 1 114 ? 15.773 5.763 8.665 1.00 95.75 114 SER A C 1
ATOM 868 O O . SER A 1 114 ? 14.597 5.483 8.447 1.00 95.75 114 SER A O 1
ATOM 870 N N . VAL A 1 115 ? 16.133 6.538 9.695 1.00 96.81 115 VAL A N 1
ATOM 871 C CA . VAL A 1 115 ? 15.144 7.116 10.621 1.00 96.81 115 VAL A CA 1
ATOM 872 C C . VAL A 1 115 ? 14.289 8.160 9.901 1.00 96.81 115 VAL A C 1
ATOM 874 O O . VAL A 1 115 ? 13.077 8.197 10.103 1.00 96.81 115 VAL A O 1
ATOM 877 N N . SER A 1 116 ? 14.886 8.956 9.008 1.00 95.88 116 SER A N 1
ATOM 878 C CA . SER A 1 116 ? 14.154 9.911 8.170 1.00 95.88 116 SER A CA 1
ATOM 879 C C . SER A 1 116 ? 13.122 9.210 7.274 1.00 95.88 116 SER A C 1
ATOM 881 O O . SER A 1 116 ? 11.957 9.601 7.258 1.00 95.88 116 SER A O 1
ATOM 883 N N . GLU A 1 117 ? 13.499 8.112 6.614 1.00 96.12 117 GLU A N 1
ATOM 884 C CA . GLU A 1 117 ? 12.585 7.294 5.803 1.00 96.12 117 GLU A CA 1
ATOM 885 C C . GLU A 1 117 ? 11.419 6.708 6.610 1.00 96.12 117 GLU A C 1
ATOM 887 O O . GLU A 1 117 ? 10.269 6.741 6.162 1.00 96.12 117 GLU A O 1
ATOM 892 N N . VAL A 1 118 ? 11.686 6.196 7.815 1.00 97.62 118 VAL A N 1
ATOM 893 C CA . VAL A 1 118 ? 10.627 5.681 8.695 1.00 97.62 118 VAL A CA 1
ATOM 894 C C . VAL A 1 118 ? 9.719 6.818 9.175 1.00 97.62 118 VAL A C 1
ATOM 896 O O . VAL A 1 118 ? 8.495 6.668 9.195 1.00 97.62 118 VAL A O 1
ATOM 899 N N . ARG A 1 119 ? 10.283 7.991 9.493 1.00 97.00 119 ARG A N 1
ATOM 900 C CA . ARG A 1 119 ? 9.516 9.189 9.866 1.00 97.00 119 ARG A CA 1
ATOM 901 C C . ARG A 1 119 ? 8.620 9.672 8.724 1.00 97.00 119 ARG A C 1
ATOM 903 O O . ARG A 1 119 ? 7.486 10.071 8.980 1.00 97.00 119 ARG A O 1
ATOM 910 N N . ASN A 1 120 ? 9.078 9.595 7.476 1.00 97.31 120 ASN A N 1
ATOM 911 C CA . ASN A 1 120 ? 8.253 9.918 6.312 1.00 97.31 120 ASN A CA 1
ATOM 912 C C . ASN A 1 120 ? 7.020 9.011 6.220 1.00 97.31 120 ASN A C 1
ATOM 914 O O . ASN A 1 120 ? 5.929 9.494 5.923 1.00 97.31 120 ASN A O 1
ATOM 918 N N . TYR A 1 121 ? 7.158 7.716 6.536 1.00 98.00 121 TYR A N 1
ATOM 919 C CA . TYR A 1 121 ? 5.999 6.825 6.635 1.00 98.00 121 TYR A CA 1
ATOM 920 C C . TYR A 1 121 ? 5.024 7.275 7.719 1.00 98.00 121 TYR A C 1
ATOM 922 O O . TYR A 1 121 ? 3.826 7.336 7.457 1.00 98.00 121 TYR A O 1
ATOM 930 N N . VAL A 1 122 ? 5.516 7.627 8.912 1.00 97.81 122 VAL A N 1
ATOM 931 C CA . VAL A 1 122 ? 4.660 8.136 9.999 1.00 97.81 122 VAL A CA 1
ATOM 932 C C . VAL A 1 122 ? 3.881 9.370 9.539 1.00 97.81 122 VAL A C 1
ATOM 934 O O . VAL A 1 122 ? 2.663 9.403 9.693 1.00 97.81 122 VAL A O 1
ATOM 937 N N . ARG A 1 123 ? 4.547 10.340 8.899 1.00 97.62 123 ARG A N 1
ATOM 938 C CA . ARG A 1 123 ? 3.905 11.557 8.367 1.00 97.62 123 ARG A CA 1
ATOM 939 C C . ARG A 1 123 ? 2.860 11.251 7.298 1.00 97.62 123 ARG A C 1
ATOM 941 O O . ARG A 1 123 ? 1.756 11.789 7.351 1.00 97.62 123 ARG A O 1
ATOM 948 N N . ALA A 1 124 ? 3.191 10.376 6.349 1.00 98.31 124 ALA A N 1
ATOM 949 C CA . ALA A 1 124 ? 2.265 9.952 5.307 1.00 98.31 124 ALA A CA 1
ATOM 950 C C . ALA A 1 124 ? 1.038 9.244 5.907 1.00 98.31 124 ALA A C 1
ATOM 952 O O . ALA A 1 124 ? -0.092 9.567 5.548 1.00 98.31 124 ALA A O 1
ATOM 953 N N . ALA A 1 125 ? 1.241 8.328 6.855 1.00 98.25 125 ALA A N 1
ATOM 954 C CA . ALA A 1 125 ? 0.164 7.608 7.525 1.00 98.25 125 ALA A CA 1
ATOM 955 C C . ALA A 1 125 ? -0.744 8.553 8.324 1.00 98.25 125 ALA A C 1
ATOM 957 O O . ALA A 1 125 ? -1.952 8.549 8.115 1.00 98.25 125 ALA A O 1
ATOM 958 N N . GLU A 1 126 ? -0.175 9.421 9.167 1.00 97.19 126 GLU A N 1
ATOM 959 C CA . GLU A 1 126 ? -0.938 10.389 9.967 1.00 97.19 126 GLU A CA 1
ATOM 960 C C . GLU A 1 126 ? -1.734 11.358 9.072 1.00 97.19 126 GLU A C 1
ATOM 962 O O . GLU A 1 126 ? -2.907 11.623 9.344 1.00 97.19 126 GLU A O 1
ATOM 967 N N . ARG A 1 127 ? -1.159 11.816 7.948 1.00 98.12 127 ARG A N 1
ATOM 968 C CA . ARG A 1 127 ? -1.898 12.626 6.966 1.00 98.12 127 ARG A CA 1
ATOM 969 C C . ARG A 1 127 ? -3.022 11.837 6.294 1.00 98.12 127 ARG A C 1
ATOM 971 O O . ARG A 1 127 ? -4.103 12.381 6.084 1.00 98.12 127 ARG A O 1
ATOM 978 N N . ALA A 1 128 ? -2.779 10.579 5.939 1.00 98.38 128 ALA A N 1
ATOM 979 C CA . ALA A 1 128 ? -3.785 9.728 5.319 1.00 98.38 128 ALA A CA 1
ATOM 980 C C . ALA A 1 128 ? -4.964 9.459 6.265 1.00 98.38 128 ALA A C 1
ATOM 982 O O . ALA A 1 128 ? -6.110 9.541 5.834 1.00 98.38 128 ALA A O 1
ATOM 983 N N . TYR A 1 129 ? -4.701 9.213 7.551 1.00 97.62 129 TYR A N 1
ATOM 984 C CA . TYR A 1 129 ? -5.745 9.025 8.561 1.00 97.62 129 TYR A CA 1
ATOM 985 C C . TYR A 1 129 ? -6.635 10.262 8.690 1.00 97.62 129 TYR A C 1
ATOM 987 O O . TYR A 1 129 ? -7.853 10.134 8.622 1.00 97.62 129 TYR A O 1
ATOM 995 N N . GLN A 1 130 ? -6.039 11.458 8.750 1.00 97.19 130 GLN A N 1
ATOM 996 C CA . GLN A 1 130 ? -6.791 12.719 8.761 1.00 97.19 130 GLN A CA 1
ATOM 997 C C . GLN A 1 130 ? -7.678 12.873 7.521 1.00 97.19 130 GLN A C 1
ATOM 999 O O . GLN A 1 130 ? -8.834 13.258 7.634 1.00 97.19 130 GLN A O 1
ATOM 1004 N N . LEU A 1 131 ? -7.165 12.543 6.331 1.00 98.19 131 LEU A N 1
ATOM 1005 C CA . LEU A 1 131 ? -7.953 12.610 5.097 1.00 98.19 131 LEU A CA 1
ATOM 1006 C C . LEU A 1 131 ? -9.168 11.667 5.140 1.00 98.19 131 LEU A C 1
ATOM 1008 O O . LEU A 1 131 ? -10.248 12.052 4.695 1.00 98.19 131 LEU A O 1
ATOM 1012 N N . ILE A 1 132 ? -9.011 10.455 5.683 1.00 97.50 132 ILE A N 1
ATOM 1013 C CA . ILE A 1 132 ? -10.128 9.515 5.858 1.00 97.50 132 ILE A CA 1
ATOM 1014 C C . ILE A 1 132 ? -11.139 10.043 6.885 1.00 97.50 132 ILE A C 1
ATOM 1016 O O . ILE A 1 132 ? -12.338 9.994 6.620 1.00 97.50 132 ILE A O 1
ATOM 1020 N N . GLU A 1 133 ? -10.682 10.602 8.009 1.00 95.12 133 GLU A N 1
ATOM 1021 C CA . GLU A 1 133 ? -11.552 11.246 9.008 1.00 95.12 133 GLU A CA 1
ATOM 1022 C C . GLU A 1 133 ? -12.327 12.444 8.423 1.00 95.12 133 GLU A C 1
ATOM 1024 O O . GLU A 1 133 ? -13.498 12.645 8.739 1.00 95.12 133 GLU A O 1
ATOM 1029 N N . GLU A 1 134 ? -11.710 13.202 7.511 1.00 96.94 134 GLU A N 1
ATOM 1030 C CA . GLU A 1 134 ? -12.334 14.291 6.743 1.00 96.94 134 GLU A CA 1
ATOM 1031 C C . GLU A 1 134 ? -13.316 13.788 5.657 1.00 96.94 134 GLU A C 1
ATOM 1033 O O . GLU A 1 134 ? -13.931 14.593 4.951 1.00 96.94 134 GLU A O 1
ATOM 1038 N N . GLY A 1 135 ? -13.472 12.469 5.494 1.00 95.62 135 GLY A N 1
ATOM 1039 C CA . GLY A 1 135 ? -14.371 11.848 4.519 1.00 95.62 135 GLY A CA 1
ATOM 1040 C C . GLY A 1 135 ? -13.825 11.802 3.089 1.00 95.62 135 GLY A C 1
ATOM 1041 O O . GLY A 1 135 ? -14.589 11.583 2.145 1.00 95.62 135 GLY A O 1
ATOM 1042 N N . GLN A 1 136 ? -12.520 12.017 2.891 1.00 97.19 136 GLN A N 1
ATOM 1043 C CA . GLN A 1 136 ? -11.904 11.930 1.567 1.00 97.19 136 GLN A CA 1
ATOM 1044 C C . GLN A 1 136 ? -11.797 10.467 1.118 1.00 97.19 136 GLN A C 1
ATOM 1046 O O . GLN A 1 136 ? -11.287 9.627 1.860 1.00 97.19 136 GLN A O 1
ATOM 1051 N N . PRO A 1 137 ? -12.210 10.131 -0.116 1.00 96.00 137 PRO A N 1
ATOM 1052 C CA . PRO A 1 137 ? -12.089 8.770 -0.613 1.00 96.00 137 PRO A CA 1
ATOM 1053 C C . PRO A 1 137 ? -10.630 8.423 -0.927 1.00 96.00 137 PRO A C 1
ATOM 1055 O O . PRO A 1 137 ? -9.874 9.242 -1.462 1.00 96.00 137 PRO A O 1
ATOM 1058 N N . ILE A 1 138 ? -10.262 7.158 -0.709 1.00 97.69 138 ILE A N 1
ATOM 1059 C CA . ILE A 1 138 ? -8.989 6.611 -1.191 1.00 97.69 138 ILE A CA 1
ATOM 1060 C C . ILE A 1 138 ? -8.957 6.751 -2.718 1.00 97.69 138 ILE A C 1
ATOM 1062 O O . ILE A 1 138 ? -9.839 6.270 -3.436 1.00 97.69 138 ILE A O 1
ATOM 1066 N N . SER A 1 139 ? -7.943 7.449 -3.219 1.00 97.56 139 SER A N 1
ATOM 1067 C CA . SER A 1 139 ? -7.802 7.771 -4.637 1.00 97.56 139 SER A CA 1
ATOM 1068 C C . SER A 1 139 ? -6.354 7.668 -5.089 1.00 97.56 139 SER A C 1
ATOM 1070 O O . SER A 1 139 ? -5.434 7.808 -4.288 1.00 97.56 139 SER A O 1
ATOM 1072 N N . ILE A 1 140 ? -6.135 7.482 -6.391 1.00 98.12 140 ILE A N 1
ATOM 1073 C CA . ILE A 1 140 ? -4.792 7.494 -6.981 1.00 98.12 140 ILE A CA 1
ATOM 1074 C C . ILE A 1 140 ? -4.088 8.817 -6.683 1.00 98.12 140 ILE A C 1
ATOM 1076 O O . ILE A 1 140 ? -2.904 8.810 -6.364 1.00 98.12 140 ILE A O 1
ATOM 1080 N N . ARG A 1 141 ? -4.826 9.935 -6.681 1.00 98.12 141 ARG A N 1
ATOM 1081 C CA . ARG A 1 141 ? -4.269 11.240 -6.326 1.00 98.12 141 ARG A CA 1
ATOM 1082 C C . ARG A 1 141 ? -3.772 11.287 -4.880 1.00 98.12 141 ARG A C 1
ATOM 1084 O O . ARG A 1 141 ? -2.670 11.768 -4.637 1.00 98.12 141 ARG A O 1
ATOM 1091 N N . MET A 1 142 ? -4.558 10.762 -3.938 1.00 98.50 142 MET A N 1
ATOM 1092 C CA . MET A 1 142 ? -4.121 10.623 -2.547 1.00 98.50 142 MET A CA 1
ATOM 1093 C C . MET A 1 142 ? -2.836 9.793 -2.479 1.00 98.50 142 MET A C 1
ATOM 1095 O O . MET A 1 142 ? -1.880 10.211 -1.839 1.00 98.50 142 MET A O 1
ATOM 1099 N N . LEU A 1 143 ? -2.775 8.657 -3.181 1.00 98.50 143 LEU A N 1
ATOM 1100 C CA . LEU A 1 143 ? -1.580 7.812 -3.171 1.00 98.50 143 LEU A CA 1
ATOM 1101 C C . LEU A 1 143 ? -0.358 8.492 -3.784 1.00 98.50 143 LEU A C 1
ATOM 1103 O O . LEU A 1 143 ? 0.730 8.314 -3.257 1.00 98.50 143 LEU A O 1
ATOM 1107 N N . GLU A 1 144 ? -0.513 9.282 -4.846 1.00 98.62 144 GLU A N 1
ATOM 1108 C CA . GLU A 1 144 ? 0.566 10.111 -5.393 1.00 98.62 144 GLU A CA 1
ATOM 1109 C C . GLU A 1 144 ? 1.091 11.106 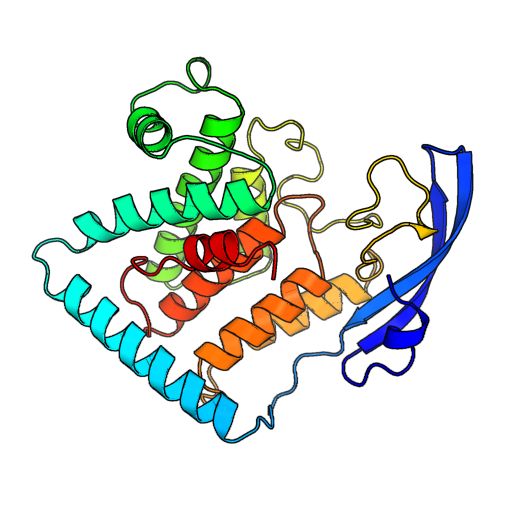-4.347 1.00 98.62 144 GLU A C 1
ATOM 1111 O O . GLU A 1 144 ? 2.298 11.222 -4.142 1.00 98.62 144 GLU A O 1
ATOM 1116 N N . ASP A 1 145 ? 0.203 11.798 -3.635 1.00 98.56 145 ASP A N 1
ATOM 1117 C CA . ASP A 1 145 ? 0.616 12.760 -2.611 1.00 98.56 145 ASP A CA 1
ATOM 1118 C C . ASP A 1 145 ? 1.305 12.073 -1.417 1.00 98.56 145 ASP A C 1
ATOM 1120 O O . ASP A 1 145 ? 2.346 12.545 -0.956 1.00 98.56 145 ASP A O 1
ATOM 1124 N N . LEU A 1 146 ? 0.803 10.913 -0.983 1.00 98.62 146 LEU A N 1
ATOM 1125 C CA . LEU A 1 146 ? 1.436 10.100 0.060 1.00 98.62 146 LEU A CA 1
ATOM 1126 C C . LEU A 1 146 ? 2.787 9.535 -0.390 1.00 98.62 146 LEU A C 1
ATOM 1128 O O . LEU A 1 146 ? 3.742 9.543 0.381 1.00 98.62 146 LEU A O 1
ATOM 1132 N N . GLN A 1 147 ? 2.895 9.079 -1.639 1.00 98.50 147 GLN A N 1
ATOM 1133 C CA . GLN A 1 147 ? 4.139 8.554 -2.194 1.00 98.50 147 GLN A CA 1
ATOM 1134 C C . GLN A 1 147 ? 5.230 9.623 -2.228 1.00 98.50 147 GLN A C 1
ATOM 1136 O O . GLN A 1 147 ? 6.377 9.335 -1.894 1.00 98.50 147 GLN A O 1
ATOM 1141 N N . ARG A 1 148 ? 4.869 10.867 -2.561 1.00 98.50 148 ARG A N 1
ATOM 1142 C CA . ARG A 1 148 ? 5.795 12.001 -2.496 1.00 98.50 148 ARG A CA 1
ATOM 1143 C C . ARG A 1 148 ? 6.327 12.219 -1.083 1.00 98.50 148 ARG A C 1
ATOM 1145 O O . ARG A 1 148 ? 7.528 12.400 -0.926 1.00 98.50 148 ARG A O 1
ATOM 1152 N N . GLU A 1 149 ? 5.460 12.176 -0.071 1.00 98.25 149 GLU A N 1
ATOM 1153 C CA . GLU A 1 149 ? 5.894 12.319 1.324 1.00 98.25 149 GLU A CA 1
ATOM 1154 C C . GLU A 1 149 ? 6.797 11.153 1.745 1.00 98.25 149 GLU A C 1
ATOM 1156 O O . GLU A 1 149 ? 7.842 11.393 2.341 1.00 98.25 149 GLU A O 1
ATOM 1161 N N . LEU A 1 150 ? 6.469 9.910 1.363 1.00 97.12 150 LEU A N 1
ATOM 1162 C CA . LEU A 1 150 ? 7.311 8.739 1.644 1.00 97.12 150 LEU A CA 1
ATOM 1163 C C . LEU A 1 150 ? 8.739 8.897 1.114 1.00 97.12 150 LEU A C 1
ATOM 1165 O O . LEU A 1 150 ? 9.693 8.526 1.800 1.00 97.12 150 LEU A O 1
ATOM 1169 N N . LEU A 1 151 ? 8.885 9.427 -0.102 1.00 96.75 151 LEU A N 1
ATOM 1170 C CA . LEU A 1 151 ? 10.181 9.544 -0.765 1.00 96.75 151 LEU A CA 1
ATOM 1171 C C . LEU A 1 151 ? 10.965 10.797 -0.385 1.00 96.75 151 LEU A C 1
ATOM 1173 O O . LEU A 1 151 ? 12.125 10.901 -0.773 1.00 96.75 151 LEU A O 1
ATOM 1177 N N . ARG A 1 152 ? 10.383 11.730 0.364 1.00 95.88 152 ARG A N 1
ATOM 1178 C CA . ARG A 1 152 ? 10.992 13.032 0.640 1.00 95.88 152 ARG A CA 1
ATOM 1179 C C . ARG A 1 152 ? 12.370 12.913 1.302 1.00 95.88 152 ARG A C 1
ATOM 1181 O O . ARG A 1 152 ? 12.509 12.314 2.363 1.00 95.88 152 ARG A O 1
ATOM 1188 N N . GLY A 1 153 ? 13.395 13.519 0.709 1.00 92.06 153 GLY A N 1
ATOM 1189 C CA . GLY A 1 153 ? 14.772 13.477 1.215 1.00 92.06 153 GLY A CA 1
ATOM 1190 C C . GLY A 1 153 ? 15.461 12.110 1.109 1.00 92.06 153 GLY A C 1
ATOM 1191 O O . GLY A 1 153 ? 16.545 11.936 1.662 1.00 92.06 153 GLY A O 1
ATOM 1192 N N . THR A 1 154 ? 14.858 11.143 0.415 1.00 92.94 154 THR A N 1
ATOM 1193 C CA . THR A 1 154 ? 15.469 9.836 0.119 1.00 92.94 154 THR A CA 1
ATOM 1194 C C . THR A 1 154 ? 16.222 9.887 -1.216 1.00 92.94 154 THR A C 1
ATOM 1196 O O . THR A 1 154 ? 15.988 10.795 -2.015 1.00 92.94 154 THR A O 1
ATOM 1199 N N . PRO A 1 155 ? 17.078 8.901 -1.544 1.00 90.69 155 PRO A N 1
ATOM 1200 C CA . PRO A 1 155 ? 17.677 8.800 -2.880 1.00 90.69 155 PRO A CA 1
ATOM 1201 C C . PRO A 1 155 ? 16.654 8.700 -4.025 1.00 90.69 155 PRO A C 1
ATOM 1203 O O . PRO A 1 155 ? 16.987 8.991 -5.173 1.00 90.69 155 PRO A O 1
ATOM 1206 N N . SER A 1 156 ? 15.422 8.285 -3.716 1.00 91.12 156 SER A N 1
ATOM 1207 C CA . SER A 1 156 ? 14.305 8.189 -4.658 1.00 91.12 156 SER A CA 1
ATOM 1208 C C . SER A 1 156 ? 13.504 9.501 -4.773 1.00 91.12 156 SER A C 1
ATOM 1210 O O . SER A 1 156 ? 12.578 9.568 -5.585 1.00 91.12 156 SER A O 1
ATOM 1212 N N . ASP A 1 157 ? 13.840 10.547 -4.002 1.00 94.06 157 ASP A N 1
ATOM 1213 C CA . ASP A 1 157 ? 13.225 11.876 -4.110 1.00 94.06 157 ASP A CA 1
ATOM 1214 C C . ASP A 1 157 ? 13.648 12.554 -5.418 1.00 94.06 157 ASP A C 1
ATOM 1216 O O . ASP A 1 157 ? 14.772 13.035 -5.575 1.00 94.06 157 ASP A O 1
ATOM 1220 N N . GLY A 1 158 ? 12.760 12.559 -6.405 1.00 93.00 158 GLY A N 1
ATOM 1221 C CA . GLY A 1 158 ? 13.094 13.035 -7.738 1.00 93.00 158 GLY A CA 1
ATOM 1222 C C . GLY A 1 158 ? 11.871 13.236 -8.626 1.00 93.00 158 GLY A C 1
ATOM 1223 O O . GLY A 1 158 ? 10.744 13.276 -8.136 1.00 93.00 158 GLY A O 1
ATOM 1224 N N . PRO A 1 159 ? 12.055 13.322 -9.957 1.00 92.38 159 PRO A N 1
ATOM 1225 C CA . PRO A 1 159 ? 10.977 13.638 -10.903 1.00 92.38 159 PRO A CA 1
ATOM 1226 C C . PRO A 1 159 ? 9.801 12.655 -10.899 1.00 92.38 159 PRO A C 1
ATOM 1228 O O . PRO A 1 159 ? 8.730 12.968 -11.408 1.00 92.38 159 PRO A O 1
ATOM 1231 N N . HIS A 1 160 ? 10.009 11.456 -10.357 1.00 92.81 160 HIS A N 1
ATOM 1232 C CA . HIS A 1 160 ? 8.998 10.410 -10.258 1.00 92.81 160 HIS A CA 1
ATOM 1233 C C . HIS A 1 160 ? 8.253 10.410 -8.914 1.00 92.81 160 HIS A C 1
ATOM 1235 O O . HIS A 1 160 ? 7.293 9.654 -8.760 1.00 92.81 160 HIS A O 1
ATOM 1241 N N . ALA A 1 161 ? 8.662 11.247 -7.953 1.00 96.38 161 ALA A N 1
ATOM 1242 C CA . ALA A 1 161 ? 7.992 11.368 -6.667 1.00 96.38 161 ALA A CA 1
ATOM 1243 C C . ALA A 1 161 ? 6.586 11.977 -6.834 1.00 96.38 161 ALA A C 1
ATOM 1245 O O . ALA A 1 161 ? 6.368 13.034 -7.432 1.00 96.38 161 ALA A O 1
ATOM 1246 N N . GLY A 1 162 ? 5.608 11.262 -6.303 1.00 97.56 162 GLY A N 1
ATOM 1247 C CA . GLY A 1 162 ? 4.178 11.487 -6.403 1.00 97.56 162 GLY A CA 1
ATOM 1248 C C . GLY A 1 162 ? 3.619 11.424 -7.811 1.00 97.56 162 GLY A C 1
ATOM 1249 O O . GLY A 1 162 ? 2.808 12.273 -8.172 1.00 97.56 162 GLY A O 1
ATOM 1250 N N . SER A 1 163 ? 4.079 10.454 -8.601 1.00 97.62 163 SER A N 1
ATOM 1251 C CA . SER A 1 163 ? 3.608 10.223 -9.967 1.00 97.62 163 SER A CA 1
ATOM 1252 C C . SER A 1 163 ? 3.493 8.729 -10.252 1.00 97.62 163 SER A C 1
ATOM 1254 O O . SER A 1 163 ? 4.442 7.982 -10.007 1.00 97.62 163 SER A O 1
ATOM 1256 N N . VAL A 1 164 ? 2.382 8.286 -10.847 1.00 98.44 164 VAL A N 1
ATOM 1257 C CA . VAL A 1 164 ? 2.328 6.945 -11.457 1.00 98.44 164 VAL A CA 1
ATOM 1258 C C . VAL A 1 164 ? 3.431 6.817 -12.515 1.00 98.44 164 VAL A C 1
ATOM 1260 O O . VAL A 1 164 ? 3.628 7.714 -13.341 1.00 98.44 164 VAL A O 1
ATOM 1263 N N . ARG A 1 165 ? 4.157 5.695 -12.500 1.00 97.81 165 ARG A N 1
ATOM 1264 C CA . ARG A 1 165 ? 5.297 5.449 -13.388 1.00 97.81 165 ARG A CA 1
ATOM 1265 C C . ARG A 1 165 ? 4.896 5.502 -14.860 1.00 97.81 165 ARG A C 1
ATOM 1267 O O . ARG A 1 165 ? 3.851 4.999 -15.269 1.00 97.81 165 ARG A O 1
ATOM 1274 N N . THR A 1 166 ? 5.791 6.053 -15.668 1.00 96.44 166 THR A N 1
ATOM 1275 C CA . THR A 1 166 ? 5.670 6.127 -17.135 1.00 96.44 166 THR A CA 1
ATOM 1276 C C . THR A 1 166 ? 6.688 5.244 -17.848 1.00 96.44 166 THR A C 1
ATOM 1278 O O . THR A 1 166 ? 6.739 5.210 -19.073 1.00 96.44 166 THR A O 1
ATOM 1281 N N . THR A 1 167 ? 7.498 4.508 -17.086 1.00 94.94 167 THR A N 1
ATOM 1282 C CA . THR A 1 167 ? 8.482 3.564 -17.612 1.00 94.94 167 THR A CA 1
ATOM 1283 C C . THR A 1 167 ? 8.340 2.199 -16.938 1.00 94.94 167 THR A C 1
ATOM 1285 O O . THR A 1 167 ? 7.721 2.052 -15.876 1.00 94.94 167 THR A O 1
ATOM 1288 N N . GLN A 1 168 ? 8.848 1.162 -17.606 1.00 95.69 168 GLN A N 1
ATOM 1289 C CA . GLN A 1 168 ? 8.781 -0.206 -17.104 1.00 95.69 168 GLN A CA 1
ATOM 1290 C C . GLN A 1 168 ? 9.678 -0.375 -15.874 1.00 95.69 168 GLN A C 1
ATOM 1292 O O . GLN A 1 168 ? 10.825 0.067 -15.865 1.00 95.69 168 GLN A O 1
ATOM 1297 N N . VAL A 1 169 ? 9.169 -1.080 -14.865 1.00 95.25 169 VAL A N 1
ATOM 1298 C CA . VAL A 1 169 ? 9.933 -1.481 -13.676 1.00 95.25 169 VAL A CA 1
ATOM 1299 C C . VAL A 1 169 ? 10.022 -3.001 -13.594 1.00 95.25 169 VAL A C 1
ATOM 1301 O O . VAL A 1 169 ? 9.200 -3.715 -14.173 1.00 95.25 169 VAL A O 1
ATOM 1304 N N . PHE A 1 170 ? 11.029 -3.496 -12.877 1.00 95.25 170 PHE A N 1
ATOM 1305 C CA . PHE A 1 170 ? 11.293 -4.924 -12.724 1.00 95.25 170 PHE A CA 1
ATOM 1306 C C . PHE A 1 170 ? 11.624 -5.246 -11.268 1.00 95.25 170 PHE A C 1
ATOM 1308 O O . PHE A 1 170 ? 12.613 -4.757 -10.719 1.00 95.25 170 PHE A O 1
ATOM 1315 N N . ILE A 1 171 ? 10.818 -6.094 -10.635 1.00 93.50 171 ILE A N 1
ATOM 1316 C CA . ILE A 1 171 ? 10.930 -6.370 -9.201 1.00 93.50 171 ILE A CA 1
ATOM 1317 C C . ILE A 1 171 ? 11.978 -7.458 -8.964 1.00 93.50 171 ILE A C 1
ATOM 1319 O O . ILE A 1 171 ? 11.951 -8.508 -9.606 1.00 93.50 171 ILE A O 1
ATOM 1323 N N . GLY A 1 172 ? 12.888 -7.246 -8.009 1.00 88.62 172 GLY A N 1
ATOM 1324 C CA . GLY A 1 172 ? 13.869 -8.256 -7.580 1.00 88.62 172 GLY A CA 1
ATOM 1325 C C . GLY A 1 172 ? 15.014 -8.517 -8.567 1.00 88.62 172 GLY A C 1
ATOM 1326 O O . GLY A 1 172 ? 15.725 -9.516 -8.440 1.00 88.62 172 GLY A O 1
ATOM 1327 N N . VAL A 1 173 ? 15.209 -7.640 -9.555 1.00 85.19 173 VAL A N 1
ATOM 1328 C CA . VAL A 1 173 ? 16.304 -7.763 -10.529 1.00 85.19 173 VAL A CA 1
ATOM 1329 C C . VAL A 1 173 ? 17.656 -7.391 -9.913 1.00 85.19 173 VAL A C 1
ATOM 1331 O O . VAL A 1 173 ? 18.636 -8.109 -10.122 1.00 85.19 173 VAL A O 1
ATOM 1334 N N . GLY A 1 174 ? 17.722 -6.295 -9.147 1.00 83.75 174 GLY A N 1
ATOM 1335 C CA . GLY A 1 174 ? 18.993 -5.714 -8.699 1.00 83.75 174 GLY A CA 1
ATOM 1336 C C . GLY A 1 174 ? 19.869 -5.334 -9.898 1.00 83.75 174 GLY A C 1
ATOM 1337 O O . GLY A 1 174 ? 19.365 -4.780 -10.872 1.00 83.75 174 GLY A O 1
ATOM 1338 N N . ASN A 1 175 ? 21.155 -5.696 -9.872 1.00 82.88 175 ASN A N 1
ATOM 1339 C CA . ASN A 1 175 ? 22.090 -5.487 -10.987 1.00 82.88 175 ASN A CA 1
ATOM 1340 C C . ASN A 1 175 ? 22.166 -6.688 -11.957 1.00 82.88 175 ASN A C 1
ATOM 1342 O O . ASN A 1 175 ? 23.238 -7.032 -12.446 1.00 82.88 175 ASN A O 1
ATOM 1346 N N . ARG A 1 176 ? 21.048 -7.393 -12.176 1.00 89.19 176 ARG A N 1
ATOM 1347 C CA . ARG A 1 176 ? 20.951 -8.538 -13.101 1.00 89.19 176 ARG A CA 1
ATOM 1348 C C . ARG A 1 176 ? 20.126 -8.182 -14.340 1.00 89.19 176 ARG A C 1
ATOM 1350 O O . ARG A 1 176 ? 19.491 -7.130 -14.395 1.00 89.19 176 ARG A O 1
ATOM 1357 N N . ARG A 1 177 ? 20.126 -9.073 -15.332 1.00 89.56 177 ARG A N 1
ATOM 1358 C CA . ARG A 1 177 ? 19.307 -8.948 -16.550 1.00 89.56 177 ARG A CA 1
ATOM 1359 C C . ARG A 1 177 ? 17.816 -9.020 -16.220 1.00 89.56 177 ARG A C 1
ATOM 1361 O O . ARG A 1 177 ? 17.429 -9.653 -15.237 1.00 89.56 177 ARG A O 1
ATOM 1368 N N . VAL A 1 178 ? 16.980 -8.431 -17.077 1.00 89.12 178 VAL A N 1
ATOM 1369 C CA . VAL A 1 178 ? 15.506 -8.448 -16.961 1.00 89.12 178 VAL A CA 1
ATOM 1370 C C . VAL A 1 178 ? 14.945 -9.863 -16.773 1.00 89.12 178 VAL A C 1
ATOM 1372 O O . VAL A 1 178 ? 14.037 -10.066 -15.972 1.00 89.12 178 VAL A O 1
ATOM 1375 N N . THR A 1 179 ? 15.547 -10.865 -17.414 1.00 89.19 179 THR A N 1
ATOM 1376 C CA . THR A 1 179 ? 15.163 -12.281 -17.280 1.00 89.19 179 THR A CA 1
ATOM 1377 C C . THR A 1 179 ? 15.308 -12.836 -15.858 1.00 89.19 179 THR A C 1
ATOM 1379 O O . THR A 1 179 ? 14.700 -13.850 -15.529 1.00 89.19 179 THR A O 1
ATOM 1382 N N . SER A 1 180 ? 16.082 -12.170 -14.995 1.00 92.25 180 SER A N 1
ATOM 1383 C CA . SER A 1 180 ? 16.241 -12.504 -13.574 1.00 92.25 180 SER A CA 1
ATOM 1384 C C . SER A 1 180 ? 15.225 -11.804 -12.663 1.00 92.25 180 SER A C 1
ATOM 1386 O O . SER A 1 180 ? 15.315 -11.943 -11.442 1.00 92.25 180 SER A O 1
ATOM 1388 N N . ALA A 1 181 ? 14.284 -11.024 -13.211 1.00 93.44 181 ALA A N 1
ATOM 1389 C CA . ALA A 1 181 ? 13.248 -10.362 -12.422 1.00 93.44 181 ALA A CA 1
ATOM 1390 C C . ALA A 1 181 ? 12.440 -11.391 -11.647 1.00 93.44 181 ALA A C 1
ATOM 1392 O O . ALA A 1 181 ? 12.024 -12.393 -12.215 1.00 93.44 181 ALA A O 1
ATOM 1393 N N . ARG A 1 182 ? 12.153 -11.142 -10.369 1.00 94.31 182 ARG A N 1
ATOM 1394 C CA . ARG A 1 182 ? 11.206 -11.954 -9.595 1.00 94.31 182 ARG A CA 1
ATOM 1395 C C . ARG A 1 182 ? 9.799 -11.798 -10.163 1.00 94.31 182 ARG A C 1
ATOM 1397 O O . ARG A 1 182 ? 9.121 -12.800 -10.362 1.00 94.31 182 ARG A O 1
ATOM 1404 N N . PHE A 1 183 ? 9.419 -10.570 -10.501 1.00 96.50 183 PHE A N 1
ATOM 1405 C CA . PHE A 1 183 ? 8.122 -10.236 -11.080 1.00 96.50 183 PHE A CA 1
ATOM 1406 C C . PHE A 1 183 ? 8.236 -9.021 -12.006 1.00 96.50 183 PHE A C 1
ATOM 1408 O O . PHE A 1 183 ? 9.064 -8.136 -11.767 1.00 96.50 183 PHE A O 1
ATOM 1415 N N . VAL A 1 184 ? 7.413 -8.984 -13.055 1.00 97.56 184 VAL A N 1
ATOM 1416 C CA . VAL A 1 184 ? 7.346 -7.869 -14.004 1.00 97.56 184 VAL A CA 1
ATOM 1417 C C . VAL A 1 184 ? 5.901 -7.362 -14.051 1.00 97.56 184 VAL A C 1
ATOM 1419 O O . VAL A 1 184 ? 5.051 -8.050 -14.618 1.00 97.56 184 VAL A O 1
ATOM 1422 N N . PRO A 1 185 ? 5.607 -6.203 -13.433 1.00 98.00 185 PRO A N 1
ATOM 1423 C CA . PRO A 1 185 ? 4.261 -5.635 -13.387 1.00 98.00 185 PRO A CA 1
ATOM 1424 C C . PRO A 1 185 ? 3.821 -5.112 -14.762 1.00 98.00 185 PRO A C 1
ATOM 1426 O O . PRO A 1 185 ? 4.656 -5.036 -15.675 1.00 98.00 185 PRO A O 1
ATOM 1429 N N . PRO A 1 186 ? 2.545 -4.700 -14.915 1.00 98.38 186 PRO A N 1
ATOM 1430 C CA . PRO A 1 186 ? 1.994 -4.252 -16.186 1.00 98.38 186 PRO A CA 1
ATOM 1431 C C . PRO A 1 186 ? 2.867 -3.216 -16.903 1.00 98.38 186 PRO A C 1
ATOM 1433 O O . PRO A 1 186 ? 3.525 -2.398 -16.246 1.00 98.38 186 PRO A O 1
ATOM 1436 N N . PRO A 1 187 ? 2.835 -3.178 -18.242 1.00 97.88 187 PRO A N 1
ATOM 1437 C CA . PRO A 1 187 ? 3.451 -2.102 -19.005 1.00 97.88 187 PRO A CA 1
ATOM 1438 C C . PRO A 1 187 ? 2.997 -0.727 -18.515 1.00 97.88 187 PRO A C 1
ATOM 1440 O O . PRO A 1 187 ? 1.844 -0.553 -18.122 1.00 97.88 187 PRO A O 1
ATOM 1443 N N . ALA A 1 188 ? 3.902 0.254 -18.528 1.00 97.00 188 ALA A N 1
ATOM 1444 C CA . ALA A 1 188 ? 3.607 1.637 -18.134 1.00 97.00 188 ALA A CA 1
ATOM 1445 C C . ALA A 1 188 ? 2.798 2.390 -19.212 1.00 97.00 188 ALA A C 1
ATOM 1447 O O . ALA A 1 188 ? 3.157 3.487 -19.635 1.00 97.00 188 ALA A O 1
ATOM 1448 N N . ASP A 1 189 ? 1.723 1.767 -19.687 1.00 96.88 189 ASP A N 1
ATOM 1449 C CA . ASP A 1 189 ? 0.814 2.269 -20.709 1.00 96.88 189 ASP A CA 1
ATOM 1450 C C . ASP A 1 189 ? -0.635 2.297 -20.191 1.00 96.88 189 ASP A C 1
ATOM 1452 O O . ASP A 1 189 ? -0.884 2.329 -18.981 1.00 96.88 189 ASP A O 1
ATOM 1456 N N . HIS A 1 190 ? -1.605 2.324 -21.108 1.00 97.25 190 HIS A N 1
ATOM 1457 C CA . HIS A 1 190 ? -3.029 2.328 -20.781 1.00 97.25 190 HIS A CA 1
ATOM 1458 C C . HIS A 1 190 ? -3.435 1.181 -19.841 1.00 97.25 190 HIS A C 1
ATOM 1460 O O . HIS A 1 190 ? -4.260 1.398 -18.966 1.00 97.25 190 HIS A O 1
ATOM 1466 N N . ARG A 1 191 ? -2.798 0.003 -19.914 1.00 97.94 191 ARG A N 1
ATOM 1467 C CA . ARG A 1 191 ? -3.153 -1.155 -19.075 1.00 97.94 191 ARG A CA 1
ATOM 1468 C C . ARG A 1 191 ? -2.935 -0.888 -17.590 1.00 97.94 191 ARG A C 1
ATOM 1470 O O . ARG A 1 191 ? -3.757 -1.291 -16.771 1.00 97.94 191 ARG A O 1
ATOM 1477 N N . LEU A 1 192 ? -1.856 -0.184 -17.236 1.00 98.56 192 LEU A N 1
ATOM 1478 C CA . LEU A 1 192 ? -1.623 0.244 -15.857 1.00 98.56 192 LEU A CA 1
ATOM 1479 C C . LEU A 1 192 ? -2.683 1.260 -15.415 1.00 98.56 192 LEU A C 1
ATOM 1481 O O . LEU A 1 192 ? -3.224 1.139 -14.319 1.00 98.56 192 LEU A O 1
ATOM 1485 N N . ARG A 1 193 ? -2.997 2.245 -16.263 1.00 97.88 193 ARG A N 1
ATOM 1486 C CA . ARG A 1 193 ? -3.970 3.302 -15.938 1.00 97.88 193 ARG A CA 1
ATOM 1487 C C . ARG A 1 193 ? -5.381 2.743 -15.764 1.00 97.88 193 ARG A C 1
ATOM 1489 O O . ARG A 1 193 ? -5.999 3.002 -14.736 1.00 97.88 193 ARG A O 1
ATOM 1496 N N . ASP A 1 194 ? -5.830 1.913 -16.697 1.00 98.25 194 ASP A N 1
ATOM 1497 C CA . ASP A 1 194 ? -7.134 1.250 -16.656 1.00 98.25 194 ASP A CA 1
ATOM 1498 C C . ASP A 1 194 ? -7.239 0.312 -15.444 1.00 98.25 194 ASP A C 1
ATOM 1500 O O . ASP A 1 194 ? -8.281 0.230 -14.791 1.00 98.25 194 ASP A O 1
ATOM 1504 N N . GLY A 1 195 ? -6.145 -0.385 -15.113 1.00 98.44 195 GLY A N 1
ATOM 1505 C CA . GLY A 1 195 ? -6.053 -1.238 -13.932 1.00 98.44 195 GLY A CA 1
ATOM 1506 C C . GLY A 1 195 ? -6.167 -0.452 -12.624 1.00 98.44 195 GLY A C 1
ATOM 1507 O O . GLY A 1 195 ? -6.904 -0.864 -11.729 1.00 98.44 195 GLY A O 1
ATOM 1508 N N . LEU A 1 196 ? -5.492 0.696 -12.521 1.00 98.50 196 LEU A N 1
ATOM 1509 C CA . LEU A 1 196 ? -5.569 1.581 -11.353 1.00 98.50 196 LEU A CA 1
ATOM 1510 C C . LEU A 1 196 ? -6.940 2.236 -11.208 1.00 98.50 196 LEU A C 1
ATOM 1512 O O . LEU A 1 196 ? -7.442 2.358 -10.094 1.00 98.50 196 LEU A O 1
ATOM 1516 N N . GLU A 1 197 ? -7.567 2.634 -12.313 1.00 97.94 197 GLU A N 1
ATOM 1517 C CA . GLU A 1 197 ? -8.926 3.167 -12.290 1.00 97.94 197 GLU A CA 1
ATOM 1518 C C . GLU A 1 197 ? -9.927 2.100 -11.830 1.00 97.94 197 GLU A C 1
ATOM 1520 O O . GLU A 1 197 ? -10.736 2.357 -10.935 1.00 97.94 197 GLU A O 1
ATOM 1525 N N . ALA A 1 198 ? -9.831 0.882 -12.374 1.00 97.94 198 ALA A N 1
ATOM 1526 C CA . ALA A 1 198 ? -10.655 -0.244 -11.947 1.00 97.94 198 ALA A CA 1
ATOM 1527 C C . ALA A 1 198 ? -10.434 -0.584 -10.465 1.00 97.94 198 ALA A C 1
ATOM 1529 O O . ALA A 1 198 ? -11.403 -0.776 -9.734 1.00 97.94 198 ALA A O 1
ATOM 1530 N N . TRP A 1 199 ? -9.181 -0.602 -10.007 1.00 98.12 199 TRP A N 1
ATOM 1531 C CA . TRP A 1 199 ? -8.822 -0.823 -8.606 1.00 98.12 199 TRP A CA 1
ATOM 1532 C C . TRP A 1 199 ? -9.405 0.250 -7.682 1.00 98.12 199 TRP A C 1
ATOM 1534 O O . TRP A 1 199 ? -10.039 -0.064 -6.678 1.00 98.12 199 TRP A O 1
ATOM 1544 N N . GLN A 1 200 ? -9.265 1.521 -8.055 1.00 97.19 200 GLN A N 1
ATOM 1545 C CA . GLN A 1 200 ? -9.795 2.647 -7.294 1.00 97.19 200 GLN A CA 1
ATOM 1546 C C . GLN A 1 200 ? -11.330 2.602 -7.216 1.00 97.19 200 GLN A C 1
ATOM 1548 O O . GLN A 1 200 ? -11.910 2.850 -6.160 1.00 97.19 200 GLN A O 1
ATOM 1553 N N . ASN A 1 201 ? -12.002 2.275 -8.323 1.00 95.25 201 ASN A N 1
ATOM 1554 C CA . ASN A 1 201 ? -13.452 2.082 -8.348 1.00 95.25 201 ASN A CA 1
ATOM 1555 C C . ASN A 1 201 ? -13.877 0.918 -7.455 1.00 95.25 201 ASN A C 1
ATOM 1557 O O . ASN A 1 201 ? -14.858 1.032 -6.727 1.00 95.25 201 ASN A O 1
ATOM 1561 N N . TRP A 1 202 ? -13.114 -0.172 -7.478 1.00 95.31 202 TRP A N 1
ATOM 1562 C CA . TRP A 1 202 ? -13.379 -1.326 -6.642 1.00 95.31 202 TRP A CA 1
ATOM 1563 C C . TRP A 1 202 ? -13.208 -1.007 -5.155 1.00 95.31 202 TRP A C 1
ATOM 1565 O O . TRP A 1 202 ? -14.041 -1.419 -4.366 1.00 95.31 202 TRP A O 1
ATOM 1575 N N . ILE A 1 203 ? -12.210 -0.225 -4.738 1.00 93.94 203 ILE A N 1
ATOM 1576 C CA . ILE A 1 203 ? -12.082 0.177 -3.323 1.00 93.94 203 ILE A CA 1
ATOM 1577 C C . ILE A 1 203 ? -13.265 1.031 -2.860 1.00 93.94 203 ILE A C 1
ATOM 1579 O O . ILE A 1 203 ? -13.723 0.885 -1.732 1.00 93.94 203 ILE A O 1
ATOM 1583 N N . ARG A 1 204 ? -13.770 1.911 -3.729 1.00 90.12 204 ARG A N 1
ATOM 1584 C CA . ARG A 1 204 ? -14.890 2.805 -3.400 1.00 90.12 204 ARG A CA 1
ATOM 1585 C C . ARG A 1 204 ? -16.254 2.133 -3.401 1.00 90.12 204 ARG A C 1
ATOM 1587 O O . ARG A 1 204 ? -17.201 2.712 -2.877 1.00 90.12 204 ARG A O 1
ATOM 1594 N N . ASP A 1 205 ? -16.385 0.970 -4.029 1.00 86.56 205 ASP A N 1
ATOM 1595 C CA . ASP A 1 205 ? -17.656 0.263 -4.045 1.00 86.56 205 ASP A CA 1
ATOM 1596 C C . ASP A 1 205 ? -18.041 -0.185 -2.625 1.00 86.56 205 ASP A C 1
ATOM 1598 O O . ASP A 1 205 ? -17.363 -0.995 -2.002 1.00 86.56 205 ASP A O 1
ATOM 1602 N N . SER A 1 206 ? -19.169 0.315 -2.132 1.00 70.94 206 SER A N 1
ATOM 1603 C CA . SER A 1 206 ? -19.716 0.008 -0.810 1.00 70.94 206 SER A CA 1
ATOM 1604 C C . SER A 1 206 ? -20.893 -0.968 -0.865 1.00 70.94 206 SER A C 1
ATOM 1606 O O . SER A 1 206 ? -21.666 -1.053 0.086 1.00 70.94 206 SER A O 1
ATOM 1608 N N . SER A 1 207 ? -21.035 -1.740 -1.952 1.00 75.50 207 SER A N 1
ATOM 1609 C CA . SER A 1 207 ? -22.149 -2.680 -2.170 1.00 75.50 207 SER A CA 1
ATOM 1610 C C . SER A 1 207 ? -22.405 -3.691 -1.041 1.00 75.50 207 SER A C 1
ATOM 1612 O O . SER A 1 207 ? -23.466 -4.311 -1.016 1.00 75.50 207 SER A O 1
ATOM 1614 N N . GLY A 1 208 ? -21.449 -3.901 -0.126 1.00 74.38 208 GLY A N 1
ATOM 1615 C CA . GLY A 1 208 ? -21.586 -4.804 1.022 1.00 74.38 208 GLY A CA 1
ATOM 1616 C C . GLY A 1 208 ? -21.628 -6.292 0.656 1.00 74.38 208 GLY A C 1
ATOM 1617 O O . GLY A 1 208 ? -21.864 -7.131 1.519 1.00 74.38 208 GLY A O 1
ATOM 1618 N N . VAL A 1 209 ? -21.393 -6.640 -0.615 1.00 81.62 209 VAL A N 1
ATOM 1619 C CA . VAL A 1 209 ? -21.470 -8.025 -1.113 1.00 81.62 209 VAL A CA 1
ATOM 1620 C C . VAL A 1 209 ? -20.278 -8.869 -0.652 1.00 81.62 209 VAL A C 1
ATOM 1622 O O . VAL A 1 209 ? -20.413 -10.071 -0.436 1.00 81.62 209 VAL A O 1
ATOM 1625 N N . ILE A 1 210 ? -19.105 -8.248 -0.509 1.00 91.19 210 ILE A N 1
ATOM 1626 C CA . ILE A 1 210 ? -17.856 -8.906 -0.114 1.00 91.19 210 ILE A CA 1
ATOM 1627 C C . ILE A 1 210 ? -17.435 -8.361 1.260 1.00 91.19 210 ILE A C 1
ATOM 1629 O O . ILE A 1 210 ? -17.327 -7.140 1.390 1.00 91.19 210 ILE A O 1
ATOM 1633 N N . PRO A 1 211 ? -17.157 -9.219 2.264 1.00 92.75 211 PRO A N 1
ATOM 1634 C CA . PRO A 1 211 ? -16.658 -8.785 3.571 1.00 92.75 211 PRO A CA 1
ATOM 1635 C C . PRO A 1 211 ? -15.395 -7.919 3.469 1.00 92.75 211 PRO A C 1
ATOM 1637 O O . PRO A 1 211 ? -14.489 -8.248 2.698 1.00 92.75 211 PRO A O 1
ATOM 1640 N N . THR A 1 212 ? -15.291 -6.860 4.281 1.00 94.06 212 THR A N 1
ATOM 1641 C CA . THR A 1 212 ? -14.208 -5.863 4.187 1.00 94.06 212 THR A CA 1
ATOM 1642 C C . THR A 1 212 ? -12.814 -6.479 4.235 1.00 94.06 212 THR A C 1
ATOM 1644 O O . THR A 1 212 ? -11.969 -6.112 3.429 1.00 94.06 212 THR A O 1
ATOM 1647 N N . ILE A 1 213 ? -12.562 -7.468 5.099 1.00 95.12 213 ILE A N 1
ATOM 1648 C CA . ILE A 1 213 ? -11.245 -8.127 5.190 1.00 95.12 213 ILE A CA 1
ATOM 1649 C C . ILE A 1 213 ? -10.844 -8.786 3.863 1.00 95.12 213 ILE A C 1
ATOM 1651 O O . ILE A 1 213 ? -9.707 -8.637 3.413 1.00 95.12 213 ILE A O 1
ATOM 1655 N N . ILE A 1 214 ? -11.781 -9.473 3.200 1.00 95.81 214 ILE A N 1
ATOM 1656 C CA . ILE A 1 214 ? -11.542 -10.056 1.872 1.00 95.81 214 ILE A CA 1
ATOM 1657 C C . ILE A 1 214 ? -11.277 -8.936 0.869 1.00 95.81 214 ILE A C 1
ATOM 1659 O O . ILE A 1 214 ? -10.393 -9.066 0.018 1.00 95.81 214 ILE A O 1
ATOM 1663 N N . ARG A 1 215 ? -12.012 -7.821 0.985 1.00 95.50 215 ARG A N 1
ATOM 1664 C CA . ARG A 1 215 ? -11.803 -6.680 0.100 1.00 95.50 215 ARG A CA 1
ATOM 1665 C C . ARG A 1 215 ? -10.390 -6.105 0.252 1.00 95.50 215 ARG A C 1
ATOM 1667 O O . ARG A 1 215 ? -9.657 -5.957 -0.719 1.00 95.50 215 ARG A O 1
ATOM 1674 N N . VAL A 1 216 ? -9.964 -5.873 1.485 1.00 96.12 216 VAL A N 1
ATOM 1675 C CA . VAL A 1 216 ? -8.626 -5.375 1.806 1.00 96.12 216 VAL A CA 1
ATOM 1676 C C . VAL A 1 216 ? -7.541 -6.284 1.230 1.00 96.12 216 VAL A C 1
ATOM 1678 O O . VAL A 1 216 ? -6.624 -5.791 0.574 1.00 96.12 216 VAL A O 1
ATOM 1681 N N . ALA A 1 217 ? -7.670 -7.603 1.406 1.00 96.44 217 ALA A N 1
ATOM 1682 C CA . ALA A 1 217 ? -6.706 -8.571 0.887 1.00 96.44 217 ALA A CA 1
ATOM 1683 C C . ALA A 1 217 ? -6.622 -8.559 -0.651 1.00 96.44 217 ALA A C 1
ATOM 1685 O O . ALA A 1 217 ? -5.526 -8.508 -1.212 1.00 96.44 217 ALA A O 1
ATOM 1686 N N . ALA A 1 218 ? -7.765 -8.555 -1.345 1.00 96.88 218 ALA A N 1
ATOM 1687 C CA . ALA A 1 218 ? -7.793 -8.554 -2.806 1.00 96.88 218 ALA A CA 1
ATOM 1688 C C . ALA A 1 218 ? -7.328 -7.212 -3.407 1.00 96.88 218 ALA A C 1
ATOM 1690 O O . ALA A 1 218 ? -6.567 -7.209 -4.377 1.00 96.88 218 ALA A O 1
ATOM 1691 N N . ALA A 1 219 ? -7.695 -6.073 -2.805 1.00 97.56 219 ALA A N 1
ATOM 1692 C CA . ALA A 1 219 ? -7.149 -4.771 -3.192 1.00 97.56 219 ALA A CA 1
ATOM 1693 C C . ALA A 1 219 ? -5.635 -4.700 -2.989 1.00 97.56 219 ALA A C 1
ATOM 1695 O O . ALA A 1 219 ? -4.948 -4.156 -3.854 1.00 97.56 219 ALA A O 1
ATOM 1696 N N . HIS A 1 220 ? -5.113 -5.243 -1.885 1.00 98.19 220 HIS A N 1
ATOM 1697 C CA . HIS A 1 220 ? -3.675 -5.267 -1.628 1.00 98.19 220 HIS A CA 1
ATOM 1698 C C . HIS A 1 220 ? -2.935 -6.097 -2.686 1.00 98.19 220 HIS A C 1
ATOM 1700 O O . HIS A 1 220 ? -2.013 -5.586 -3.319 1.00 98.19 220 HIS A O 1
ATOM 1706 N N . TYR A 1 221 ? -3.404 -7.321 -2.970 1.00 97.50 221 TYR A N 1
ATOM 1707 C CA . TYR A 1 221 ? -2.878 -8.151 -4.063 1.00 97.50 221 TYR A CA 1
ATOM 1708 C C . TYR A 1 221 ? -2.818 -7.383 -5.391 1.00 97.50 221 TYR A C 1
ATOM 1710 O O . TYR A 1 221 ? -1.776 -7.338 -6.050 1.00 97.50 221 TYR A O 1
ATOM 1718 N N . GLN A 1 222 ? -3.933 -6.761 -5.781 1.00 98.31 222 GLN A N 1
ATOM 1719 C CA . GLN A 1 222 ? -4.029 -6.076 -7.063 1.00 98.31 222 GLN A CA 1
ATOM 1720 C C . GLN A 1 222 ? -3.098 -4.858 -7.115 1.00 98.31 222 GLN A C 1
ATOM 1722 O O . GLN A 1 222 ? -2.440 -4.642 -8.129 1.00 98.31 222 GLN A O 1
ATOM 1727 N N . PHE A 1 223 ? -3.007 -4.081 -6.031 1.00 98.69 223 PHE A N 1
ATOM 1728 C CA . PHE A 1 223 ? -2.136 -2.909 -5.953 1.00 98.69 223 PHE A CA 1
ATOM 1729 C C . PHE A 1 223 ? -0.657 -3.287 -6.094 1.00 98.69 223 PHE A C 1
ATOM 1731 O O . PHE A 1 223 ? 0.050 -2.706 -6.920 1.00 98.69 223 PHE A O 1
ATOM 1738 N N . GLU A 1 224 ? -0.209 -4.309 -5.358 1.00 98.06 224 GLU A N 1
ATOM 1739 C CA . GLU A 1 224 ? 1.163 -4.824 -5.453 1.00 98.06 224 GLU A CA 1
ATOM 1740 C C . GLU A 1 224 ? 1.477 -5.363 -6.854 1.00 98.06 224 GLU A C 1
ATOM 1742 O O . GLU A 1 224 ? 2.588 -5.184 -7.359 1.00 98.06 224 GLU A O 1
ATOM 1747 N N . THR A 1 225 ? 0.485 -5.976 -7.508 1.00 98.19 225 THR A N 1
ATOM 1748 C CA . THR A 1 225 ? 0.612 -6.513 -8.869 1.00 98.19 225 THR A CA 1
ATOM 1749 C C . THR A 1 225 ? 0.678 -5.404 -9.924 1.00 98.19 225 THR A C 1
ATOM 1751 O O . THR A 1 225 ? 1.502 -5.474 -10.837 1.00 98.19 225 THR A O 1
ATOM 1754 N N . LEU A 1 226 ? -0.154 -4.361 -9.808 1.00 98.69 226 LEU A N 1
ATOM 1755 C CA . LEU A 1 226 ? -0.118 -3.178 -10.680 1.00 98.69 226 LEU A CA 1
ATOM 1756 C C . LEU A 1 226 ? 1.207 -2.414 -10.522 1.00 98.69 226 LEU A C 1
ATOM 1758 O O . LEU A 1 226 ? 1.769 -1.926 -11.510 1.00 98.69 226 LEU A O 1
ATOM 1762 N N . HIS A 1 227 ? 1.714 -2.349 -9.287 1.00 98.62 227 HIS A N 1
ATOM 1763 C CA . HIS A 1 227 ? 2.979 -1.721 -8.911 1.00 98.62 227 HIS A CA 1
ATOM 1764 C C . HIS A 1 227 ? 3.129 -0.309 -9.517 1.00 98.62 227 HIS A C 1
ATOM 1766 O O . HIS A 1 227 ? 3.980 -0.088 -10.388 1.00 98.62 227 HIS A O 1
ATOM 1772 N N . PRO A 1 228 ? 2.238 0.635 -9.160 1.00 98.44 228 PRO A N 1
ATOM 1773 C CA . PRO A 1 228 ? 2.075 1.890 -9.892 1.00 98.44 228 PRO A CA 1
ATOM 1774 C C . PRO A 1 228 ? 3.238 2.873 -9.785 1.00 98.44 228 PRO A C 1
ATOM 1776 O O . PRO A 1 228 ? 3.366 3.734 -10.651 1.00 98.44 228 PRO A O 1
ATOM 1779 N N . PHE A 1 229 ? 4.077 2.776 -8.760 1.00 98.38 229 PHE A N 1
ATOM 1780 C CA . PHE A 1 229 ? 5.150 3.736 -8.504 1.00 98.38 229 PHE A CA 1
ATOM 1781 C C . PHE A 1 229 ? 6.532 3.139 -8.781 1.00 98.38 229 PHE A C 1
ATOM 1783 O O . PHE A 1 229 ? 6.696 1.923 -8.878 1.00 98.38 229 PHE A O 1
ATOM 1790 N N . HIS A 1 230 ? 7.543 4.000 -8.896 1.00 96.31 230 HIS A N 1
ATOM 1791 C CA . HIS A 1 230 ? 8.944 3.572 -8.993 1.00 96.31 230 HIS A CA 1
ATOM 1792 C C . HIS A 1 230 ? 9.495 3.018 -7.674 1.00 96.31 230 HIS A C 1
ATOM 1794 O O . HIS A 1 230 ? 10.354 2.142 -7.693 1.00 96.31 230 HIS A O 1
ATOM 1800 N N . ASP A 1 231 ? 8.984 3.520 -6.551 1.00 95.62 231 ASP A N 1
ATOM 1801 C CA . ASP A 1 231 ? 9.349 3.133 -5.190 1.00 95.62 231 ASP A CA 1
ATOM 1802 C C . ASP A 1 231 ? 8.159 3.433 -4.257 1.00 95.62 231 ASP A C 1
ATOM 1804 O O . ASP A 1 231 ? 7.266 4.214 -4.599 1.00 95.62 231 ASP A O 1
ATOM 1808 N N . GLY A 1 232 ? 8.122 2.801 -3.087 1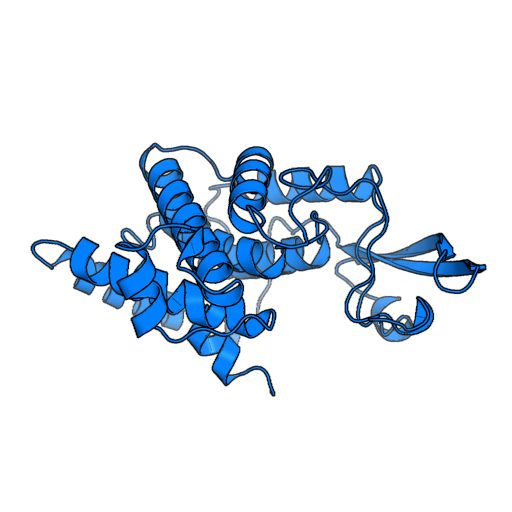.00 96.12 232 GLY A N 1
ATOM 1809 C CA . GLY A 1 232 ? 7.105 3.011 -2.059 1.00 96.12 232 GLY A CA 1
ATOM 1810 C C . GLY A 1 232 ? 5.858 2.139 -2.203 1.00 96.12 232 GLY A C 1
ATOM 1811 O O . GLY A 1 232 ? 4.977 2.239 -1.354 1.00 96.12 232 GLY A O 1
ATOM 1812 N N . ASN A 1 233 ? 5.780 1.266 -3.219 1.00 98.00 233 ASN A N 1
ATOM 1813 C CA . ASN A 1 233 ? 4.600 0.429 -3.474 1.00 98.00 233 ASN A CA 1
ATOM 1814 C C . ASN A 1 233 ? 4.226 -0.431 -2.260 1.00 98.00 233 ASN A C 1
ATOM 1816 O O . ASN A 1 233 ? 3.126 -0.266 -1.755 1.00 98.00 233 ASN A O 1
ATOM 1820 N N . GLY A 1 234 ? 5.150 -1.227 -1.712 1.00 96.69 234 GLY A N 1
ATOM 1821 C CA . GLY A 1 234 ? 4.853 -2.082 -0.555 1.00 96.69 234 GLY A CA 1
ATOM 1822 C C . GLY A 1 234 ? 4.362 -1.300 0.670 1.00 96.69 234 GLY A C 1
ATOM 1823 O O . GLY A 1 234 ? 3.377 -1.668 1.316 1.00 96.69 234 GLY A O 1
ATOM 1824 N N . ARG A 1 235 ? 5.010 -0.163 0.962 1.00 97.81 235 ARG A N 1
ATOM 1825 C CA . ARG A 1 235 ? 4.642 0.735 2.069 1.00 97.81 235 ARG A CA 1
ATOM 1826 C C . ARG A 1 235 ? 3.234 1.308 1.881 1.00 97.81 235 ARG A C 1
ATOM 1828 O O . ARG A 1 235 ? 2.426 1.247 2.808 1.00 97.81 235 ARG A O 1
ATOM 1835 N N . LEU A 1 236 ? 2.917 1.812 0.688 1.00 98.25 236 LEU A N 1
ATOM 1836 C CA . LEU A 1 236 ? 1.582 2.329 0.368 1.00 98.25 236 LEU A CA 1
ATOM 1837 C C . LEU A 1 236 ? 0.532 1.227 0.348 1.00 98.25 236 LEU A C 1
ATOM 1839 O O . LEU A 1 236 ? -0.545 1.422 0.898 1.00 98.25 236 LEU A O 1
ATOM 1843 N N . GLY A 1 237 ? 0.841 0.068 -0.229 1.00 98.00 237 GLY A N 1
ATOM 1844 C CA . GLY A 1 237 ? -0.065 -1.068 -0.295 1.00 98.00 237 GLY A CA 1
ATOM 1845 C C . GLY A 1 237 ? -0.515 -1.502 1.095 1.00 98.00 237 GLY A C 1
ATOM 1846 O O . GLY A 1 237 ? -1.704 -1.748 1.290 1.00 98.00 237 GLY A O 1
ATOM 1847 N N . ARG A 1 238 ? 0.405 -1.538 2.069 1.00 98.00 238 ARG A N 1
ATOM 1848 C CA . ARG A 1 238 ? 0.096 -1.853 3.473 1.00 98.00 238 ARG A CA 1
ATOM 1849 C C . ARG A 1 238 ? -0.637 -0.717 4.186 1.00 98.00 238 ARG A C 1
ATOM 1851 O O . ARG A 1 238 ? -1.600 -0.984 4.897 1.00 98.00 238 ARG A 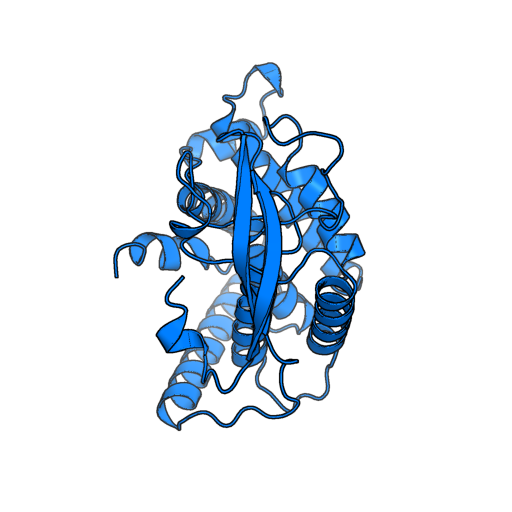O 1
ATOM 1858 N N . LEU A 1 239 ? -0.272 0.546 3.941 1.00 98.25 239 LEU A N 1
ATOM 1859 C CA . LEU A 1 239 ? -1.023 1.694 4.472 1.00 98.25 239 LEU A CA 1
ATOM 1860 C C . LEU A 1 239 ? -2.484 1.678 3.990 1.00 98.25 239 LEU A C 1
ATOM 1862 O O . LEU A 1 239 ? -3.406 1.833 4.785 1.00 98.25 239 LEU A O 1
ATOM 1866 N N . VAL A 1 240 ? -2.713 1.403 2.704 1.00 97.94 240 VAL A N 1
ATOM 1867 C CA . VAL A 1 240 ? -4.052 1.311 2.100 1.00 97.94 240 VAL A CA 1
ATOM 1868 C C . VAL A 1 240 ? -4.906 0.207 2.731 1.00 97.94 240 VAL A C 1
ATOM 1870 O O . VAL A 1 240 ? -6.132 0.321 2.731 1.00 97.94 240 VAL A O 1
ATOM 1873 N N . MET A 1 241 ? -4.310 -0.840 3.311 1.00 97.56 241 MET A N 1
ATOM 1874 C CA . MET A 1 241 ? -5.073 -1.829 4.079 1.00 97.56 241 MET A CA 1
ATOM 1875 C C . MET A 1 241 ? -5.734 -1.185 5.302 1.00 97.56 241 MET A C 1
ATOM 1877 O O . MET A 1 241 ? -6.939 -1.336 5.486 1.00 97.56 241 MET A O 1
ATOM 1881 N N . ALA A 1 242 ? -4.972 -0.419 6.089 1.00 96.50 242 ALA A N 1
ATOM 1882 C CA . ALA A 1 242 ? -5.500 0.300 7.246 1.00 96.50 242 ALA A CA 1
ATOM 1883 C C . ALA A 1 242 ? -6.538 1.353 6.830 1.00 96.50 242 ALA A C 1
ATOM 1885 O O . ALA A 1 242 ? -7.619 1.406 7.411 1.00 96.50 242 ALA A O 1
ATOM 1886 N N . LEU A 1 243 ? -6.262 2.129 5.774 1.00 97.38 243 LEU A N 1
ATOM 1887 C CA . LEU A 1 243 ? -7.191 3.157 5.286 1.00 97.38 243 LEU A CA 1
ATOM 1888 C C . LEU A 1 243 ? -8.535 2.575 4.839 1.00 97.38 243 LEU A C 1
ATOM 1890 O O . LEU A 1 243 ? -9.567 3.192 5.075 1.00 97.38 243 LEU A O 1
ATOM 1894 N N . GLN A 1 244 ? -8.545 1.398 4.208 1.00 96.88 244 GLN A N 1
ATOM 1895 C CA . GLN A 1 244 ? -9.789 0.731 3.814 1.00 96.88 244 GLN A CA 1
ATOM 1896 C C . GLN A 1 244 ? -10.614 0.294 5.028 1.00 96.88 244 GLN A C 1
ATOM 1898 O O . GLN A 1 244 ? -11.825 0.493 5.029 1.00 96.88 244 GLN A O 1
ATOM 1903 N N . LEU A 1 245 ? -9.971 -0.259 6.064 1.00 95.81 245 LEU A N 1
ATOM 1904 C CA . LEU A 1 245 ? -10.652 -0.637 7.309 1.00 95.81 245 LEU A CA 1
ATOM 1905 C C . LEU A 1 245 ? -11.234 0.595 8.016 1.00 95.81 245 LEU A C 1
ATOM 1907 O O . LEU A 1 245 ? -12.381 0.565 8.458 1.00 95.81 245 LEU A O 1
ATOM 1911 N N . MET A 1 246 ? -10.479 1.697 8.049 1.00 95.69 246 MET A N 1
ATOM 1912 C CA . MET A 1 246 ? -10.946 2.965 8.615 1.00 95.69 246 MET A CA 1
ATOM 1913 C C . MET A 1 246 ? -12.089 3.577 7.808 1.00 95.69 246 MET A C 1
ATOM 1915 O O . MET A 1 246 ? -13.112 3.958 8.367 1.00 95.69 246 MET A O 1
ATOM 1919 N N . SER A 1 247 ? -11.965 3.604 6.481 1.00 95.25 247 SER A N 1
ATOM 1920 C CA . SER A 1 247 ? -13.007 4.119 5.591 1.00 95.25 247 SER A CA 1
ATOM 1921 C C . SER A 1 247 ? -14.301 3.302 5.662 1.00 95.25 247 SER A C 1
ATOM 1923 O O . SER A 1 247 ? -15.367 3.850 5.390 1.00 95.25 247 SER A O 1
ATOM 1925 N N . ALA A 1 248 ? -14.220 2.010 5.992 1.00 93.75 248 ALA A N 1
ATOM 1926 C CA . ALA A 1 248 ? -15.377 1.142 6.201 1.00 93.75 248 ALA A CA 1
ATOM 1927 C C . ALA A 1 248 ? -16.007 1.289 7.600 1.00 93.75 248 ALA A C 1
ATOM 1929 O O . ALA A 1 248 ? -17.109 0.792 7.820 1.00 93.75 248 ALA A O 1
ATOM 1930 N N . GLY A 1 249 ? -15.333 1.964 8.540 1.00 93.12 249 GLY A N 1
ATOM 1931 C CA . GLY A 1 249 ? -15.750 2.047 9.942 1.00 93.12 249 GLY A CA 1
ATOM 1932 C C . GLY A 1 249 ? -15.473 0.777 10.754 1.00 93.12 249 GLY A C 1
ATOM 1933 O O . GLY A 1 249 ? -15.911 0.683 11.895 1.00 93.12 249 GLY A O 1
ATOM 1934 N N . ASP A 1 250 ? -14.740 -0.184 10.186 1.00 93.38 250 ASP A N 1
ATOM 1935 C CA . ASP A 1 250 ? -14.332 -1.423 10.861 1.00 93.38 250 ASP A CA 1
ATOM 1936 C C . ASP A 1 250 ? -13.169 -1.199 11.847 1.00 93.38 250 ASP A C 1
ATOM 1938 O O . ASP A 1 250 ? -12.895 -2.042 12.705 1.00 93.38 250 ASP A O 1
ATOM 1942 N N . LEU A 1 251 ? -12.466 -0.073 11.697 1.00 93.44 251 LEU A N 1
ATOM 1943 C CA . LEU A 1 251 ? -11.371 0.365 12.550 1.00 93.44 251 LEU A CA 1
ATOM 1944 C C . LEU A 1 251 ? -11.472 1.884 12.752 1.00 93.44 251 LEU A C 1
ATOM 1946 O O . LEU A 1 251 ? -11.189 2.645 11.834 1.00 93.44 251 LEU A O 1
ATOM 1950 N N . LEU A 1 252 ? -11.866 2.350 13.933 1.00 93.12 252 LEU A N 1
ATOM 1951 C CA . LEU A 1 252 ? -12.010 3.782 14.221 1.00 93.12 252 LEU A CA 1
ATOM 1952 C C . LEU A 1 252 ? -10.662 4.465 14.461 1.00 93.12 252 LEU A C 1
ATOM 1954 O O . LEU A 1 252 ? -10.498 5.644 14.156 1.00 93.12 252 LEU A O 1
ATOM 1958 N N . TYR A 1 253 ? -9.685 3.723 14.985 1.00 91.50 253 TYR A N 1
ATOM 1959 C CA . TYR A 1 253 ? -8.345 4.230 15.278 1.00 91.50 253 TYR A CA 1
ATOM 1960 C C . TYR A 1 253 ? -7.276 3.318 14.672 1.00 91.50 253 TYR A C 1
ATOM 1962 O O . TYR A 1 253 ? -7.425 2.101 14.738 1.00 91.50 253 TYR A O 1
ATOM 1970 N N . PRO A 1 254 ? -6.146 3.840 14.158 1.00 92.12 254 PRO A N 1
ATOM 1971 C CA . PRO A 1 254 ? -5.096 3.039 13.520 1.00 92.12 254 PRO A CA 1
ATOM 1972 C C . PRO A 1 254 ? -4.240 2.286 14.557 1.00 92.12 254 PRO A C 1
ATOM 1974 O O . PRO A 1 254 ? -3.050 2.540 14.737 1.00 92.12 254 PRO A O 1
ATOM 1977 N N . VAL A 1 255 ? -4.868 1.365 15.288 1.00 92.25 255 VAL A N 1
ATOM 1978 C CA . VAL A 1 255 ? -4.264 0.564 16.363 1.00 92.25 255 VAL A CA 1
ATOM 1979 C C . VAL A 1 255 ? -3.870 -0.840 15.906 1.00 92.25 255 VAL A C 1
ATOM 1981 O O . VAL A 1 255 ? -3.189 -1.559 16.636 1.00 92.25 255 VAL A O 1
ATOM 1984 N N . LEU A 1 256 ? -4.283 -1.238 14.700 1.00 91.44 256 LEU A N 1
ATOM 1985 C CA . LEU A 1 256 ? -3.931 -2.519 14.103 1.00 91.44 256 LEU A CA 1
ATOM 1986 C C . LEU A 1 256 ? -2.567 -2.429 13.411 1.00 91.44 256 LEU A C 1
ATOM 1988 O O . LEU A 1 256 ? -2.373 -1.620 12.507 1.00 91.44 256 LEU A O 1
ATOM 1992 N N . ASN A 1 257 ? -1.636 -3.302 13.799 1.00 91.94 257 ASN A N 1
ATOM 1993 C CA . ASN A 1 257 ? -0.342 -3.430 13.136 1.00 91.94 257 ASN A CA 1
ATOM 1994 C C . ASN A 1 257 ? -0.281 -4.697 12.280 1.00 91.94 257 ASN A C 1
ATOM 1996 O O . ASN A 1 257 ? -0.291 -5.808 12.810 1.00 91.94 257 ASN A O 1
ATOM 2000 N N . ILE A 1 258 ? -0.188 -4.523 10.964 1.00 92.75 258 ILE A N 1
ATOM 2001 C CA . ILE A 1 258 ? -0.164 -5.612 9.981 1.00 92.75 258 ILE A CA 1
ATOM 2002 C C . ILE A 1 258 ? 1.286 -5.990 9.669 1.00 92.75 258 ILE A C 1
ATOM 2004 O O . ILE A 1 258 ? 1.642 -7.171 9.659 1.00 92.75 258 ILE A O 1
ATOM 2008 N N . SER A 1 259 ? 2.150 -4.994 9.468 1.00 96.12 259 SER A N 1
ATOM 2009 C CA . SER A 1 259 ? 3.540 -5.221 9.072 1.00 96.12 259 SER A CA 1
ATOM 2010 C C . SER A 1 259 ? 4.362 -6.018 10.089 1.00 96.12 259 SER A C 1
ATOM 2012 O O . SER A 1 259 ? 5.119 -6.874 9.639 1.00 96.12 259 SER A O 1
ATOM 2014 N N . PRO A 1 260 ? 4.219 -5.856 11.424 1.00 94.25 260 PRO A N 1
ATOM 2015 C CA . PRO A 1 260 ? 4.951 -6.691 12.378 1.00 94.25 260 PRO A CA 1
ATOM 2016 C C . PRO A 1 260 ? 4.649 -8.189 12.253 1.00 94.25 260 PRO A C 1
ATOM 2018 O O . PRO A 1 260 ? 5.532 -9.009 12.494 1.00 94.25 260 PRO A O 1
ATOM 2021 N N . TYR A 1 261 ? 3.421 -8.563 11.872 1.00 92.62 261 TYR A N 1
ATOM 2022 C CA . TYR A 1 261 ? 3.078 -9.962 11.608 1.00 92.62 261 TYR A CA 1
ATOM 2023 C C . TYR A 1 261 ? 3.738 -10.456 10.313 1.00 92.62 261 TYR A C 1
ATOM 2025 O O . TYR A 1 261 ? 4.354 -11.520 10.299 1.00 92.62 261 TYR A O 1
ATOM 2033 N N . LEU A 1 262 ? 3.664 -9.661 9.239 1.00 92.75 262 LEU A N 1
ATOM 2034 C CA . LEU A 1 262 ? 4.277 -9.993 7.947 1.00 92.75 262 LEU A CA 1
ATOM 2035 C C . LEU A 1 262 ? 5.805 -10.098 8.035 1.00 92.75 262 LEU A C 1
ATOM 2037 O O . LEU A 1 262 ? 6.403 -10.976 7.422 1.00 92.75 262 LEU A O 1
ATOM 2041 N N . GLU A 1 263 ? 6.442 -9.233 8.822 1.00 89.88 263 GLU A N 1
ATOM 2042 C CA . GLU A 1 263 ? 7.887 -9.237 9.049 1.00 89.88 263 GLU A CA 1
ATOM 2043 C C . GLU A 1 263 ? 8.356 -10.542 9.705 1.00 89.88 263 GLU A C 1
ATOM 2045 O O . GLU A 1 263 ? 9.307 -11.160 9.225 1.00 89.88 263 GLU A O 1
ATOM 2050 N N . GLN A 1 264 ? 7.646 -11.019 10.735 1.00 88.94 264 GLN A N 1
ATOM 2051 C CA . GLN A 1 264 ? 7.934 -12.305 11.392 1.00 88.94 264 GLN A CA 1
ATOM 2052 C C . GLN A 1 264 ? 7.786 -13.504 10.447 1.00 88.94 264 GLN A C 1
ATOM 2054 O O . GLN A 1 264 ? 8.385 -14.552 10.677 1.00 88.94 264 GLN A O 1
ATOM 2059 N N . LYS A 1 265 ? 6.985 -13.346 9.391 1.00 87.31 265 LYS A N 1
ATOM 2060 C CA . LYS A 1 265 ? 6.650 -14.372 8.400 1.00 87.31 265 LYS A CA 1
ATOM 2061 C C . LYS A 1 265 ? 7.402 -14.230 7.081 1.00 87.31 265 LYS A C 1
ATOM 2063 O O . LYS A 1 265 ? 7.141 -14.974 6.150 1.00 87.31 265 LYS A O 1
ATOM 2068 N N . ARG A 1 266 ? 8.377 -13.322 6.993 1.00 77.31 266 ARG A N 1
ATOM 2069 C CA . ARG A 1 266 ? 9.103 -13.014 5.749 1.00 77.31 266 ARG A CA 1
ATOM 2070 C C . ARG A 1 266 ? 9.857 -14.204 5.129 1.00 77.31 266 ARG A C 1
ATOM 2072 O O . ARG A 1 266 ? 10.151 -14.161 3.936 1.00 77.31 266 ARG A O 1
ATOM 2079 N N . ALA A 1 267 ? 10.240 -15.193 5.937 1.00 62.41 267 ALA A N 1
ATOM 2080 C CA . ALA A 1 267 ? 11.010 -16.364 5.511 1.00 62.41 267 ALA A CA 1
ATOM 2081 C C . ALA A 1 267 ? 10.154 -17.613 5.219 1.00 62.41 267 ALA A C 1
ATOM 2083 O O . ALA A 1 267 ? 10.714 -18.595 4.728 1.00 62.41 267 ALA A O 1
ATOM 2084 N N . ASP A 1 268 ? 8.852 -17.566 5.529 1.00 46.62 268 ASP A N 1
ATOM 2085 C CA . ASP A 1 268 ? 7.875 -18.613 5.195 1.00 46.62 268 ASP A CA 1
ATOM 2086 C C . ASP A 1 268 ? 7.394 -18.440 3.737 1.00 46.62 268 ASP A C 1
ATOM 2088 O O . ASP A 1 268 ? 7.182 -19.473 3.060 1.00 46.62 268 ASP A O 1
#

InterPro domains:
  IPR003812 Fido domain [PF02661] (138-245)
  IPR003812 Fido domain [PS51459] (138-268)
  IPR025758 Fic/DOC N-terminal [PF13784] (50-130)
  IPR036597 Fido-like domain superfamily [G3DSA:1.10.3290.10] (74-268)
  IPR036597 Fido-like domain superfamily [SSF140931] (116-258)
  IPR040198 Fido domain-containing protein [PTHR13504] (78-257)

Radius of gyration: 19.25 Å; chains: 1; bounding box: 46×41×54 Å

Foldseek 3Di:
DPQVVQCPDPFWHWDWDWDADPLVRDIDIDTAIFGHQDDPDDDDDPVVVVVVVVVLVVLLVQQVVLVPDPDSVVLQLLLQLVLLQLLVVLVPQHDDSVLLVCVVVDDPVPDDLSSQLSVLLSVLLVVLLVCLVVVHADALQSVLVSQLSNCPPHPPNDPQRSHFDQQWDFDPQVSHDSVRGPHTADGSDVSLVVLRVSLSVLLPDPVVNDDLLVSLVVSLVSQVRSVGGPDCSSSSSVSVSQSSCCSNVSHVGNNDRDSVVCSVVVVD

Sequence (268 aa):
MDVDKLRDSPIGQLVPISGYDPRFKEQYDYFAYVPDRLPAKLSLDASTYNAVVEASAAMARADQAASLLPNPVLLARPATRREAVSTSALEGTYAALSDVFEADFLDADELTSSVSEVRNYVRAAERAYQLIEEGQPISIRMLEDLQRELLRGTPSDGPHAGSVRTTQVFIGVGNRRVTSARFVPPPADHRLRDGLEAWQNWIRDSSGVIPTIIRVAAAHYQFETLHPFHDGNGRLGRLVMALQLMSAGDLLYPVLNISPYLEQKRAD

Secondary structure (DSSP, 8-state):
--HHHHHT-TTEEEEEEEEEETTTTEEEEEEEEEEPPPPS-----HHHHHHHHHHHHHHHHHHHHHHTSS-THHHHHHHHHHHHHHHHHHHT----HHHHHHTTSS-TTTS-HHHHHHHHHHHHHHHHHHHHHTTPPP-HHHHHHHHHHHHTTSTT-STTTTS--SS---BT-TTS-GGG-SB-PPPTTHHHHHHHHHHHHHHH----SS-HHHHHHHHHHHHHHH--SSS-HHHHHHHHHHHHHHHTTS-SSS----HHHHHHTTT-

pLDDT: mean 94.15, std 5.44, range [46.62, 98.69]